Protein AF-W7IWA9-F1 (afdb_monomer)

Foldseek 3Di:
DDKDFAQLVVLVVVLVVVLPDPPDDDLVRQQVCCCVPQVWDWDADPNDIWIFQVPRVEPGRTWPCFDDDDQKTKTKGFRIHFAPDQDLVLQQVLLQSLQSNQVSCCVPQNAFDWDDDDQKIKTWGQDPSQKIWIWIDGSTTTMIMIIHHGDPPPPDPPPPPDDPDDDDDDDDDDDDDDDDDDDDDVCQVVQLVLLLLLQLSVVVVLEAQKKKWKAFLVDRLQIWIWHYHRFKIKIWGADCVSVVQFPVVQLVVLQWDDDDPVRNTTMDMDTPPDHSVSSSSVSSSRSCSNCPGNVPRGSQRMAMWMWGDDPPDDDIHTDDSVSSVHD

Sequence (327 aa):
MTWKAMAPAEVCDLVDFWDAAPWPLTRDQVQQRAVERFGWTTEVEDGTSYLMNTVSGFTVPDVSTIGSKGDLSYLKLNVADTIREVTPGSRRFLGDAFALAVREGEGRWGVPTLRDGEGTTSADWDTASGGRISFNLTARSLSAVFHTPQDVEGFERADHRGSEGAKPVASDDPGSRSTTTPPVPWRMAHDWELFTERLADAFRDVTDRVFLIVHAAADPRRYVQFAAAPDLLDAEAPATDVVRDADEHLLRRTGWTAPDVAQPNWTSSLRRPALTDEFVQLARCCTAALHGAYGITSPDGLRYRAWCEPPGAGAAAAVEFPVLGLD

Radius of gyration: 24.02 Å; Cα contacts (8 Å, |Δi|>4): 551; chains: 1; bounding box: 65×37×70 Å

Mean predicted aligned error: 7.83 Å

Structure (mmCIF, N/CA/C/O backbone):
data_AF-W7IWA9-F1
#
_entry.id   AF-W7IWA9-F1
#
loop_
_atom_site.group_PDB
_atom_site.id
_atom_site.type_symbol
_atom_site.label_atom_id
_atom_site.label_alt_id
_atom_site.label_comp_id
_atom_site.label_asym_id
_atom_site.label_entity_id
_atom_site.label_seq_id
_atom_site.pdbx_PDB_ins_code
_atom_site.Cartn_x
_atom_site.Cartn_y
_atom_site.Cartn_z
_atom_site.occupancy
_atom_site.B_iso_or_equiv
_atom_site.auth_seq_id
_atom_site.auth_comp_id
_atom_site.auth_asym_id
_atom_site.auth_atom_id
_atom_site.pdbx_PDB_model_num
ATOM 1 N N . MET A 1 1 ? 15.343 -8.045 16.977 1.00 66.19 1 MET A N 1
ATOM 2 C CA . MET A 1 1 ? 14.035 -8.145 17.662 1.00 66.19 1 MET A CA 1
ATOM 3 C C . MET A 1 1 ? 13.030 -8.645 16.643 1.00 66.19 1 MET A C 1
ATOM 5 O O . MET A 1 1 ? 13.151 -8.250 15.492 1.00 66.19 1 MET A O 1
ATOM 9 N N . THR A 1 2 ? 12.097 -9.510 17.033 1.00 89.94 2 THR A N 1
ATOM 10 C CA . THR A 1 2 ? 11.025 -9.986 16.144 1.00 89.94 2 THR A CA 1
ATOM 11 C C . THR A 1 2 ? 9.773 -9.171 16.444 1.00 89.94 2 THR A C 1
ATOM 13 O O . THR A 1 2 ? 9.290 -9.233 17.573 1.00 89.94 2 THR A O 1
ATOM 16 N N . TRP A 1 3 ? 9.296 -8.386 15.476 1.00 95.44 3 TRP A N 1
ATOM 17 C CA . TRP A 1 3 ? 8.031 -7.652 15.592 1.00 95.44 3 TRP A CA 1
ATOM 18 C C . TRP A 1 3 ? 6.841 -8.609 15.506 1.00 95.44 3 TRP A C 1
ATOM 20 O O . TRP A 1 3 ? 6.911 -9.633 14.822 1.00 95.44 3 TRP A O 1
ATOM 30 N N . LYS A 1 4 ? 5.754 -8.274 16.196 1.00 96.31 4 LYS A N 1
ATOM 31 C CA . LYS A 1 4 ? 4.511 -9.048 16.234 1.00 96.31 4 LYS A CA 1
ATOM 32 C C . LYS A 1 4 ? 3.363 -8.272 15.605 1.00 96.31 4 LYS A C 1
ATOM 34 O O . LYS A 1 4 ? 3.287 -7.054 15.738 1.00 96.31 4 LYS A O 1
ATOM 39 N N . ALA A 1 5 ? 2.446 -8.994 14.976 1.00 96.75 5 ALA A N 1
ATOM 40 C CA . ALA A 1 5 ? 1.154 -8.495 14.521 1.00 96.75 5 ALA A CA 1
ATOM 41 C C . ALA A 1 5 ? 0.066 -9.493 14.925 1.00 96.75 5 ALA A C 1
ATOM 43 O O . ALA A 1 5 ? 0.342 -10.692 15.014 1.00 96.75 5 ALA A O 1
ATOM 44 N N . MET A 1 6 ? -1.147 -9.002 15.184 1.00 97.00 6 MET A N 1
ATOM 45 C CA . MET A 1 6 ? -2.325 -9.862 15.313 1.00 97.00 6 MET A CA 1
ATOM 46 C C . MET A 1 6 ? -2.560 -10.601 13.993 1.00 97.00 6 MET A C 1
ATOM 48 O O . MET A 1 6 ? -2.225 -10.097 12.916 1.00 97.00 6 MET A O 1
ATOM 52 N N . ALA A 1 7 ? -3.167 -11.785 14.064 1.00 97.56 7 ALA A N 1
ATOM 53 C CA . ALA A 1 7 ? -3.607 -12.461 12.850 1.00 97.56 7 ALA A CA 1
ATOM 54 C C . ALA A 1 7 ? -4.717 -11.635 12.160 1.00 97.56 7 ALA A C 1
ATOM 56 O O . ALA A 1 7 ? -5.558 -11.067 12.858 1.00 97.56 7 ALA A O 1
ATOM 57 N N . PRO A 1 8 ? -4.794 -11.595 10.816 1.00 98.06 8 PRO A N 1
ATOM 58 C CA . PRO A 1 8 ? -5.820 -10.822 10.106 1.00 98.06 8 PRO A CA 1
ATOM 59 C C . PRO A 1 8 ? -7.254 -11.129 10.561 1.00 98.06 8 PRO A C 1
ATOM 61 O O . PRO A 1 8 ? -8.031 -10.211 10.814 1.00 98.06 8 PRO A O 1
ATOM 64 N N . ALA A 1 9 ? -7.576 -12.415 10.740 1.00 97.94 9 ALA A N 1
ATOM 65 C CA . ALA A 1 9 ? -8.881 -12.854 11.228 1.00 97.94 9 ALA A CA 1
ATOM 66 C C . ALA A 1 9 ? -9.170 -12.360 12.654 1.00 97.94 9 ALA A C 1
ATOM 68 O O . ALA A 1 9 ? -10.279 -11.920 12.924 1.00 97.94 9 ALA A O 1
ATOM 69 N N . GLU A 1 10 ? -8.170 -12.360 13.543 1.00 97.06 10 GLU A N 1
ATOM 70 C CA . GLU A 1 10 ? -8.307 -11.850 14.915 1.00 97.06 10 GLU A CA 1
ATOM 71 C C . GLU A 1 10 ? -8.597 -10.341 14.923 1.00 97.06 10 GLU A C 1
ATOM 73 O O . GLU A 1 10 ? -9.477 -9.887 15.654 1.00 97.06 10 GLU A O 1
ATOM 78 N N . VAL A 1 11 ? -7.910 -9.567 14.071 1.00 96.88 11 VAL A N 1
ATOM 79 C CA . VAL A 1 11 ? -8.179 -8.129 13.903 1.00 96.88 11 VAL A CA 1
ATOM 80 C C . VAL A 1 11 ? -9.614 -7.897 13.439 1.00 96.88 11 VAL A C 1
ATOM 82 O O . VAL A 1 11 ? -10.302 -7.034 13.983 1.00 96.88 11 VAL A O 1
ATOM 85 N N . CYS A 1 12 ? -10.077 -8.659 12.449 1.00 97.62 12 CYS A N 1
ATOM 86 C CA . CYS A 1 12 ? -11.421 -8.480 11.911 1.00 97.62 12 CYS A CA 1
ATOM 87 C C . CYS A 1 12 ? -12.506 -8.955 12.884 1.00 97.62 12 CYS A C 1
ATOM 89 O O . CYS A 1 12 ? -13.493 -8.250 13.055 1.00 97.62 12 CYS A O 1
ATOM 91 N N . ASP A 1 13 ? -12.293 -10.059 13.607 1.00 97.38 13 ASP A N 1
ATOM 92 C CA . ASP A 1 13 ? -13.194 -10.531 14.669 1.00 97.38 13 ASP A CA 1
ATOM 93 C C . ASP A 1 13 ? -13.367 -9.480 15.777 1.00 97.38 13 ASP A C 1
ATOM 95 O O . ASP A 1 13 ? -14.461 -9.293 16.317 1.00 97.38 13 ASP A O 1
ATOM 99 N N . LEU A 1 14 ? -12.282 -8.784 16.127 1.00 95.94 14 LEU A N 1
ATOM 100 C CA . LEU A 1 14 ? -12.308 -7.702 17.104 1.00 95.94 14 LEU A CA 1
ATOM 101 C C . LEU A 1 14 ? -13.158 -6.530 16.616 1.00 95.94 14 LEU A C 1
ATOM 103 O O . LEU A 1 14 ? -13.935 -5.973 17.389 1.00 95.94 14 LEU A O 1
ATOM 107 N N . VAL A 1 15 ? -13.012 -6.145 15.351 1.00 96.38 15 VAL A N 1
ATOM 108 C CA . VAL A 1 15 ? -13.782 -5.042 14.774 1.00 96.38 15 VAL A CA 1
ATOM 109 C C . VAL A 1 15 ? -15.255 -5.424 14.598 1.00 96.38 15 VAL A C 1
ATOM 111 O O . VAL A 1 15 ? -16.116 -4.634 14.977 1.00 96.38 15 VAL A O 1
ATOM 114 N N . ASP A 1 16 ? -15.554 -6.640 14.134 1.00 97.06 16 ASP A N 1
ATOM 115 C CA . ASP A 1 16 ? -16.920 -7.174 14.028 1.00 97.06 16 ASP A CA 1
ATOM 116 C C . ASP A 1 16 ? -17.636 -7.169 15.386 1.00 97.06 16 ASP A C 1
ATOM 118 O O . ASP A 1 16 ? -18.819 -6.842 15.481 1.00 97.06 16 ASP A O 1
ATOM 122 N N . PHE A 1 17 ? -16.916 -7.489 16.468 1.00 96.94 17 PHE A N 1
ATOM 123 C CA . PHE A 1 17 ? -17.463 -7.407 17.821 1.00 96.94 17 PHE A CA 1
ATOM 124 C C . PHE A 1 17 ? -17.914 -5.987 18.186 1.00 96.94 17 PHE A C 1
ATOM 126 O O . PHE A 1 17 ? -18.962 -5.825 18.817 1.00 96.94 17 PHE A O 1
ATOM 133 N N . TRP A 1 18 ? -17.140 -4.967 17.807 1.00 95.00 18 TRP A N 1
ATOM 134 C CA . TRP A 1 18 ? -17.502 -3.574 18.067 1.00 95.00 18 TRP A CA 1
ATOM 135 C C . TRP A 1 18 ? -18.606 -3.074 17.140 1.00 95.00 18 TRP A C 1
ATOM 137 O O . TRP A 1 18 ? -19.481 -2.350 17.611 1.00 95.00 18 TRP A O 1
ATOM 147 N N . ASP A 1 19 ? -18.624 -3.494 15.875 1.00 95.19 19 ASP A N 1
ATOM 148 C CA . ASP A 1 19 ? -19.704 -3.163 14.939 1.00 95.19 19 ASP A CA 1
ATOM 149 C C . ASP A 1 19 ? -21.056 -3.740 15.387 1.00 95.19 19 ASP A C 1
ATOM 151 O O . ASP A 1 19 ? -22.084 -3.070 15.314 1.00 95.19 19 ASP A O 1
ATOM 155 N N . ALA A 1 20 ? -21.049 -4.951 15.953 1.00 96.06 20 ALA A N 1
ATOM 156 C CA . ALA A 1 20 ? -22.239 -5.609 16.488 1.00 96.06 20 ALA A CA 1
ATOM 157 C C . ALA A 1 20 ? -22.661 -5.121 17.890 1.00 96.06 20 ALA A C 1
ATOM 159 O O . ALA A 1 20 ? -23.661 -5.598 18.440 1.00 96.06 20 ALA A O 1
ATOM 160 N N . ALA A 1 21 ? -21.900 -4.220 18.519 1.00 94.75 21 ALA A N 1
ATOM 161 C CA . ALA A 1 21 ? -22.216 -3.736 19.856 1.00 94.75 21 ALA A CA 1
ATOM 162 C C . ALA A 1 21 ? -23.469 -2.829 19.844 1.00 94.75 21 ALA A C 1
ATOM 164 O O . ALA A 1 21 ? -23.720 -2.118 18.872 1.00 94.75 21 ALA A O 1
ATOM 165 N N . PRO A 1 22 ? -24.275 -2.816 20.925 1.00 93.44 22 PRO A N 1
ATOM 166 C CA . PRO A 1 22 ? -25.517 -2.046 20.973 1.00 93.44 22 PRO A CA 1
ATOM 167 C C . PRO A 1 22 ? -25.233 -0.573 21.295 1.00 93.44 22 PRO A C 1
ATOM 169 O O . PRO A 1 22 ? -25.474 -0.122 22.414 1.00 93.44 22 PRO A O 1
ATOM 172 N N . TRP A 1 23 ? -24.668 0.160 20.337 1.00 89.81 23 TRP A N 1
ATOM 173 C CA . TRP A 1 23 ? -24.395 1.590 20.473 1.00 89.81 23 TRP A CA 1
ATOM 174 C C . TRP A 1 23 ? -25.691 2.397 20.694 1.00 89.81 23 TRP A C 1
ATOM 176 O O . TRP A 1 23 ? -26.730 2.034 20.138 1.00 89.81 23 TRP A O 1
ATOM 186 N N . PRO A 1 24 ? -25.650 3.491 21.483 1.00 89.75 24 PRO A N 1
ATOM 187 C CA . PRO A 1 24 ? -24.481 4.060 22.164 1.00 89.75 24 PRO A CA 1
ATOM 188 C C . PRO A 1 24 ? -24.064 3.307 23.442 1.00 89.75 24 PRO A C 1
ATOM 190 O O . PRO A 1 24 ? -24.894 2.747 24.152 1.00 89.75 24 PRO A O 1
ATOM 193 N N . LEU A 1 25 ? -22.768 3.348 23.772 1.00 86.62 25 LEU A N 1
ATOM 194 C CA . LEU A 1 25 ? -22.196 2.786 25.003 1.00 86.62 25 LEU A CA 1
ATOM 195 C C . LEU A 1 25 ? -21.358 3.838 25.729 1.00 86.62 25 LEU A C 1
ATOM 197 O O . LEU A 1 25 ? -20.667 4.618 25.080 1.00 86.62 25 LEU A O 1
ATOM 201 N N . THR A 1 26 ? -21.365 3.826 27.065 1.00 85.81 26 THR A N 1
ATOM 202 C CA . THR A 1 26 ? -20.454 4.640 27.888 1.00 85.81 26 THR A CA 1
ATOM 203 C C . THR A 1 26 ? -19.016 4.104 27.835 1.00 85.81 26 THR A C 1
ATOM 205 O O . THR A 1 26 ? -18.783 2.948 27.473 1.00 85.81 26 THR A O 1
ATOM 208 N N . ARG A 1 27 ? -18.030 4.913 28.257 1.00 85.19 27 ARG A N 1
ATOM 209 C CA . ARG A 1 27 ? -16.624 4.473 28.378 1.00 85.19 27 ARG A CA 1
ATOM 210 C C . ARG A 1 27 ? -16.483 3.221 29.241 1.00 85.19 27 ARG A C 1
ATOM 212 O O . ARG A 1 27 ? -15.843 2.268 28.808 1.00 85.19 27 ARG A O 1
ATOM 219 N N . ASP A 1 28 ? -17.129 3.202 30.401 1.00 87.44 28 ASP A N 1
ATOM 220 C CA . ASP A 1 28 ? -17.069 2.068 31.326 1.00 87.44 28 ASP A CA 1
ATOM 221 C C . ASP A 1 28 ? -17.707 0.812 30.719 1.00 87.44 28 ASP A C 1
ATOM 223 O O . ASP A 1 28 ? -17.177 -0.285 30.869 1.00 87.44 28 ASP A O 1
ATOM 227 N N . GLN A 1 29 ? -18.804 0.959 29.964 1.00 91.38 29 GLN A N 1
ATOM 228 C CA . GLN A 1 29 ? -19.431 -0.164 29.259 1.00 91.38 29 GLN A CA 1
ATOM 229 C C . GLN A 1 29 ? -18.535 -0.727 28.150 1.00 91.38 29 GLN A C 1
ATOM 231 O O . GLN A 1 29 ? -18.466 -1.946 27.988 1.00 91.38 29 GLN A O 1
ATOM 236 N N . VAL A 1 30 ? -17.842 0.134 27.395 1.00 90.94 30 VAL A N 1
ATOM 237 C CA . VAL A 1 30 ? -16.859 -0.292 26.385 1.00 90.94 30 VAL A CA 1
ATOM 238 C C . VAL A 1 30 ? -15.697 -1.029 27.052 1.00 90.94 30 VAL A C 1
ATOM 240 O O . VAL A 1 30 ? -15.358 -2.134 26.634 1.00 90.94 30 VAL A O 1
ATOM 243 N N . GLN A 1 31 ? -15.128 -0.475 28.125 1.00 91.00 31 GLN A N 1
ATOM 244 C CA . GLN A 1 31 ? -14.030 -1.110 28.860 1.00 91.00 31 GLN A CA 1
ATOM 245 C C . GLN A 1 31 ? -14.443 -2.465 29.442 1.00 91.00 31 GLN A C 1
ATOM 247 O O . GLN A 1 31 ? -13.756 -3.458 29.209 1.00 91.00 31 GLN A O 1
ATOM 252 N N . GLN A 1 32 ? -15.595 -2.539 30.115 1.00 94.12 32 GLN A N 1
ATOM 253 C CA . GLN A 1 32 ? -16.104 -3.781 30.699 1.00 94.12 32 GLN A CA 1
ATOM 254 C C . GLN A 1 32 ? -16.286 -4.874 29.641 1.00 94.12 32 GLN A C 1
ATOM 256 O O . GLN A 1 32 ? -15.836 -6.002 29.830 1.00 94.12 32 GLN A O 1
ATOM 261 N N . ARG A 1 33 ? -16.884 -4.535 28.491 1.00 95.31 33 ARG A N 1
ATOM 262 C CA . ARG A 1 33 ? -17.057 -5.473 27.372 1.00 95.31 33 ARG A CA 1
ATOM 263 C C . ARG A 1 33 ? -15.728 -6.001 26.851 1.00 95.31 33 ARG A C 1
ATOM 265 O O . ARG A 1 33 ? -15.627 -7.187 26.550 1.00 95.31 33 ARG A O 1
ATOM 272 N N . ALA A 1 34 ? -14.719 -5.142 26.743 1.00 93.75 34 ALA A N 1
ATOM 273 C CA . ALA A 1 34 ? -13.405 -5.555 26.276 1.00 93.75 34 ALA A CA 1
ATOM 274 C C . ALA A 1 34 ? -12.691 -6.481 27.273 1.00 93.75 34 ALA A C 1
ATOM 276 O O . ALA A 1 34 ? -12.109 -7.486 26.865 1.00 93.75 34 ALA A O 1
ATOM 277 N N . VAL A 1 35 ? -12.783 -6.182 28.573 1.00 94.56 35 VAL A N 1
ATOM 278 C CA . VAL A 1 35 ? -12.263 -7.043 29.646 1.00 94.56 35 VAL A CA 1
ATOM 279 C C . VAL A 1 35 ? -12.932 -8.419 29.592 1.00 94.56 35 VAL A C 1
ATOM 281 O O . VAL A 1 35 ? -12.247 -9.439 29.545 1.00 94.56 35 VAL A O 1
ATOM 284 N N . GLU A 1 36 ? -14.264 -8.463 29.529 1.00 96.50 36 GLU A N 1
ATOM 285 C CA . GLU A 1 36 ? -15.032 -9.715 29.507 1.00 96.50 36 GLU A CA 1
ATOM 286 C C . GLU A 1 36 ? -14.790 -10.542 28.240 1.00 96.50 36 GLU A C 1
ATOM 288 O O . GLU A 1 36 ? -14.671 -11.767 28.310 1.00 96.50 36 GLU A O 1
ATOM 293 N N . ARG A 1 37 ? -14.729 -9.893 27.070 1.00 96.38 37 ARG A N 1
ATOM 294 C CA . ARG A 1 37 ? -14.654 -10.589 25.780 1.00 96.38 37 ARG A CA 1
ATOM 295 C C . ARG A 1 37 ? -13.238 -10.991 25.387 1.00 96.38 37 ARG A C 1
ATOM 297 O O . ARG A 1 37 ? -13.074 -12.059 24.787 1.00 96.38 37 ARG A O 1
ATOM 304 N N . PHE A 1 38 ? -12.262 -10.125 25.650 1.00 94.62 38 PHE A N 1
ATOM 305 C CA . PHE A 1 38 ? -10.893 -10.253 25.146 1.00 94.62 38 PHE A CA 1
ATOM 306 C C . PHE A 1 38 ? -9.866 -10.519 26.248 1.00 94.62 38 PHE A C 1
ATOM 308 O O . PHE A 1 38 ? -8.704 -10.759 25.935 1.00 94.62 38 PHE A O 1
ATOM 315 N N . GLY A 1 39 ? -10.260 -10.490 27.527 1.00 94.81 39 GLY A N 1
ATOM 316 C CA . GLY A 1 39 ? -9.325 -10.659 28.643 1.00 94.81 39 GLY A CA 1
ATOM 317 C C . GLY A 1 39 ? -8.346 -9.493 28.791 1.00 94.81 39 GLY A C 1
ATOM 318 O O . GLY A 1 39 ? -7.282 -9.654 29.384 1.00 94.81 39 GLY A O 1
ATOM 319 N N . TRP A 1 40 ? -8.681 -8.335 28.222 1.00 94.25 40 TRP A N 1
ATOM 320 C CA . TRP A 1 40 ? -7.908 -7.109 28.378 1.00 94.25 40 TRP A CA 1
ATOM 321 C C . TRP A 1 40 ? -7.993 -6.586 29.810 1.00 94.25 40 TRP A C 1
ATOM 323 O O . TRP A 1 40 ? -8.833 -7.017 30.600 1.00 94.25 40 TRP A O 1
ATOM 333 N N . THR A 1 41 ? -7.118 -5.646 30.149 1.00 94.12 41 THR A N 1
ATOM 334 C CA . THR A 1 41 ? -7.065 -5.049 31.485 1.00 94.12 41 THR A CA 1
ATOM 335 C C . THR A 1 41 ? -7.342 -3.559 31.428 1.00 94.12 41 THR A C 1
ATOM 337 O O . THR A 1 41 ? -7.132 -2.909 30.406 1.00 94.12 41 THR A O 1
ATOM 340 N N . THR A 1 42 ? -7.795 -3.019 32.551 1.00 92.94 42 THR A N 1
ATOM 341 C CA . THR A 1 42 ? -7.993 -1.586 32.729 1.00 92.94 42 THR A CA 1
ATOM 342 C C . THR A 1 42 ? -6.936 -1.063 33.690 1.00 92.94 42 THR A C 1
ATOM 344 O O . THR A 1 42 ? -6.787 -1.596 34.791 1.00 92.94 42 THR A O 1
ATOM 347 N N . GLU A 1 43 ? -6.216 -0.026 33.284 1.00 91.56 43 GLU A N 1
ATOM 348 C CA . GLU A 1 43 ? -5.247 0.683 34.117 1.00 91.56 43 GLU A CA 1
ATOM 349 C C . GLU A 1 43 ? -5.748 2.101 34.393 1.00 91.56 43 GLU A C 1
ATOM 351 O O . GLU A 1 43 ? -6.432 2.699 33.566 1.00 91.56 43 GLU A O 1
ATOM 356 N N . VAL A 1 44 ? -5.450 2.638 35.576 1.00 91.06 44 VAL A N 1
ATOM 357 C CA . VAL A 1 44 ? -5.865 3.991 35.965 1.00 91.06 44 VAL A CA 1
ATOM 358 C C . VAL A 1 44 ? -4.622 4.838 36.184 1.00 91.06 44 VAL A C 1
ATOM 360 O O . VAL A 1 44 ? -3.840 4.562 37.092 1.00 91.06 44 VAL A O 1
ATOM 363 N N . GLU A 1 45 ? -4.477 5.890 35.386 1.00 87.81 45 GLU A N 1
ATOM 364 C CA . GLU A 1 45 ? -3.404 6.880 35.495 1.00 87.81 45 GLU A CA 1
ATOM 365 C C . GLU A 1 45 ? -4.033 8.272 35.623 1.00 87.81 45 GLU A C 1
ATOM 367 O O . GLU A 1 45 ? -4.925 8.639 34.857 1.00 87.81 45 GLU A O 1
ATOM 372 N N . ASP A 1 46 ? -3.637 9.022 36.656 1.00 89.69 46 ASP A N 1
ATOM 373 C CA . ASP A 1 46 ? -4.171 10.355 36.974 1.00 89.69 46 ASP A CA 1
ATOM 374 C C . ASP A 1 46 ? -5.710 10.428 37.026 1.00 89.69 46 ASP A C 1
ATOM 376 O O . ASP A 1 46 ? -6.344 11.384 36.577 1.00 89.69 46 ASP A O 1
ATOM 380 N N . GLY A 1 47 ? -6.336 9.377 37.568 1.00 88.12 47 GLY A N 1
ATOM 381 C CA . GLY A 1 47 ? -7.795 9.264 37.671 1.00 88.12 47 GLY A CA 1
ATOM 382 C C . GLY A 1 47 ? -8.505 8.999 36.339 1.00 88.12 47 GLY A C 1
ATOM 383 O O . GLY A 1 47 ? -9.731 8.912 36.315 1.00 88.12 47 GLY A O 1
ATOM 384 N N . THR A 1 48 ? -7.757 8.835 35.246 1.00 84.31 48 THR A N 1
ATOM 385 C CA . THR A 1 48 ? -8.279 8.457 33.933 1.00 84.31 48 THR A CA 1
ATOM 386 C C . THR A 1 48 ? -8.058 6.966 33.705 1.00 84.31 48 THR A C 1
ATOM 388 O O . THR A 1 48 ? -6.957 6.450 33.866 1.00 84.31 48 THR A O 1
ATOM 391 N N . SER A 1 49 ? -9.134 6.267 33.353 1.00 84.69 49 SER A N 1
ATOM 392 C CA . SER A 1 49 ? -9.120 4.837 33.055 1.00 84.69 49 SER A CA 1
ATOM 393 C C . SER A 1 49 ? -8.751 4.577 31.589 1.00 84.69 49 SER A C 1
ATOM 395 O O . SER A 1 49 ? -9.427 5.094 30.691 1.00 84.69 49 SER A O 1
ATOM 397 N N . TYR A 1 50 ? -7.745 3.736 31.353 1.00 84.38 50 TYR A N 1
ATOM 398 C CA . TYR A 1 50 ? -7.238 3.313 30.047 1.00 84.38 50 TYR A CA 1
ATOM 399 C C . TYR A 1 50 ? -7.385 1.803 29.875 1.00 84.38 50 TYR A C 1
ATOM 401 O O . TYR A 1 50 ? -7.179 1.027 30.806 1.00 84.38 50 TYR A O 1
ATOM 409 N N . LEU A 1 51 ? -7.737 1.377 28.666 1.00 89.38 51 LEU A N 1
ATOM 410 C CA . LEU A 1 51 ? -7.848 -0.036 28.326 1.00 89.38 51 LEU A CA 1
ATOM 411 C C . LEU A 1 51 ? -6.546 -0.517 27.693 1.00 89.38 51 LEU A C 1
ATOM 413 O O . LEU A 1 51 ? -5.993 0.149 26.819 1.00 89.38 51 LEU A O 1
ATOM 417 N N . MET A 1 52 ? -6.093 -1.691 28.110 1.00 90.25 52 MET A N 1
ATOM 418 C CA . MET A 1 52 ? -4.798 -2.248 27.745 1.00 90.25 52 MET A CA 1
ATOM 419 C C . MET A 1 52 ? -4.981 -3.643 27.156 1.00 90.25 52 MET A C 1
ATOM 421 O O . MET A 1 52 ? -5.472 -4.563 27.817 1.00 90.25 52 MET A O 1
ATOM 425 N N . ASN A 1 53 ? -4.541 -3.824 25.913 1.00 91.31 53 ASN A N 1
ATOM 426 C CA . ASN A 1 53 ? -4.441 -5.128 25.277 1.00 91.31 53 ASN A CA 1
ATOM 427 C C . ASN A 1 53 ? -3.169 -5.850 25.745 1.00 91.31 53 ASN A C 1
ATOM 429 O O . ASN A 1 53 ? -2.136 -5.877 25.072 1.00 91.31 53 ASN A O 1
ATOM 433 N N . THR A 1 54 ? -3.256 -6.459 26.922 1.00 88.62 54 THR A N 1
ATOM 434 C CA . THR A 1 54 ? -2.167 -7.238 27.527 1.00 88.62 54 THR A CA 1
ATOM 435 C C . THR A 1 54 ? -2.029 -8.646 26.942 1.00 88.62 54 THR A C 1
ATOM 437 O O . THR A 1 54 ? -1.015 -9.307 27.171 1.00 88.62 54 THR A O 1
ATOM 440 N N . VAL A 1 55 ? -3.000 -9.098 26.141 1.00 90.12 55 VAL A N 1
ATOM 441 C CA . VAL A 1 55 ? -3.054 -10.464 25.597 1.00 90.12 55 VAL A CA 1
ATOM 442 C C . VAL A 1 55 ? -2.217 -10.609 24.325 1.00 90.12 55 VAL A C 1
ATOM 444 O O . VAL A 1 55 ? -1.522 -11.613 24.169 1.00 90.12 55 VAL A O 1
ATOM 447 N N . SER A 1 56 ? -2.197 -9.603 23.443 1.00 87.12 56 SER A N 1
ATOM 448 C CA . SER A 1 56 ? -1.412 -9.673 22.194 1.00 87.12 56 SER A CA 1
ATOM 449 C C . SER A 1 56 ? 0.104 -9.543 22.412 1.00 87.12 56 SER A C 1
ATOM 451 O O . SER A 1 56 ? 0.897 -9.830 21.513 1.00 87.12 56 SER A O 1
ATOM 453 N N . GLY A 1 57 ? 0.538 -9.134 23.611 1.00 88.06 57 GLY A N 1
ATOM 454 C CA . GLY A 1 57 ? 1.954 -9.055 23.980 1.00 88.06 57 GLY A CA 1
ATOM 455 C C . GLY A 1 57 ? 2.767 -8.090 23.111 1.00 88.06 57 GLY A C 1
ATOM 456 O O . GLY A 1 57 ? 3.933 -8.384 22.809 1.00 88.06 57 GLY A O 1
ATOM 457 N N . PHE A 1 58 ? 2.133 -6.996 22.681 1.00 89.00 58 PHE A N 1
ATOM 458 C CA . PHE A 1 58 ? 2.752 -5.898 21.944 1.00 89.00 58 PHE A CA 1
ATOM 459 C C . PHE A 1 58 ? 3.602 -5.011 22.846 1.00 89.00 58 PHE A C 1
ATOM 461 O O . PHE A 1 58 ? 3.406 -4.933 24.056 1.00 89.00 58 PHE A O 1
ATOM 468 N N . THR A 1 59 ? 4.537 -4.300 22.224 1.00 83.50 59 THR A N 1
ATOM 469 C CA . THR A 1 59 ? 5.430 -3.347 22.893 1.00 83.50 59 THR A CA 1
ATOM 470 C C . THR A 1 59 ? 4.664 -2.165 23.496 1.00 83.50 59 THR A C 1
ATOM 472 O O . THR A 1 59 ? 5.093 -1.617 24.507 1.00 83.50 59 THR A O 1
ATOM 475 N N . VAL A 1 60 ? 3.550 -1.771 22.871 1.00 84.00 60 VAL A N 1
ATOM 476 C CA . VAL A 1 60 ? 2.624 -0.742 23.365 1.00 84.00 60 VAL A CA 1
ATOM 477 C C . VAL A 1 60 ? 1.223 -1.363 23.387 1.00 84.00 60 VAL A C 1
ATOM 479 O O . VAL A 1 60 ? 0.634 -1.522 22.314 1.00 84.00 60 VAL A O 1
ATOM 482 N N . PRO A 1 61 ? 0.716 -1.781 24.560 1.00 83.00 61 PRO A N 1
ATOM 483 C CA . PRO A 1 61 ? -0.574 -2.464 24.679 1.00 83.00 61 PRO A CA 1
ATOM 484 C C . PRO A 1 61 ? -1.776 -1.506 24.638 1.00 83.00 61 PRO A C 1
ATOM 486 O O . PRO A 1 61 ? -2.915 -1.966 24.616 1.00 83.00 61 PRO A O 1
ATOM 489 N N . ASP A 1 62 ? -1.543 -0.196 24.643 1.00 78.50 62 ASP A N 1
ATOM 490 C CA . ASP A 1 62 ? -2.566 0.829 24.823 1.00 78.50 62 ASP A CA 1
ATOM 491 C C . ASP A 1 62 ? -3.670 0.761 23.758 1.00 78.50 62 ASP A C 1
ATOM 493 O O . ASP A 1 62 ? -3.418 0.769 22.546 1.00 78.50 62 ASP A O 1
ATOM 497 N N . VAL A 1 63 ? -4.917 0.769 24.229 1.00 78.50 63 VAL A N 1
ATOM 498 C CA . VAL A 1 63 ? -6.117 0.921 23.410 1.00 78.50 63 VAL A CA 1
ATOM 499 C C . VAL A 1 63 ? -6.748 2.265 23.739 1.00 78.50 63 VAL A C 1
ATOM 501 O O . VAL A 1 63 ? -7.222 2.518 24.846 1.00 78.50 63 VAL A O 1
ATOM 504 N N . SER A 1 64 ? -6.795 3.145 22.744 1.00 75.69 64 SER A N 1
ATOM 505 C CA . SER A 1 64 ? -7.524 4.405 22.849 1.00 75.69 64 SER A CA 1
ATOM 506 C C . SER A 1 64 ? -9.018 4.105 22.736 1.00 75.69 64 SER A C 1
ATOM 508 O O . SER A 1 64 ? -9.551 3.973 21.637 1.00 75.69 64 SER A O 1
ATOM 510 N N . THR A 1 65 ? -9.691 3.935 23.876 1.00 60.25 65 THR A N 1
ATOM 511 C CA . THR A 1 65 ? -11.059 3.396 23.921 1.00 60.25 65 THR A CA 1
ATOM 512 C C . THR A 1 65 ? -12.120 4.298 23.340 1.00 60.25 65 THR A C 1
ATOM 514 O O . THR A 1 65 ? -12.981 3.805 22.625 1.00 60.25 65 THR A O 1
ATOM 517 N N . ILE A 1 66 ? -12.110 5.580 23.706 1.00 61.53 66 ILE A N 1
ATOM 518 C CA . ILE A 1 66 ? -13.114 6.557 23.278 1.00 61.53 66 ILE A CA 1
ATOM 519 C C . ILE A 1 66 ? -12.459 7.934 23.296 1.00 61.53 66 ILE A C 1
ATOM 521 O O . ILE A 1 66 ? -12.405 8.594 24.339 1.00 61.53 66 ILE A O 1
ATOM 525 N N . GLY A 1 67 ? -11.944 8.353 22.144 1.00 59.66 67 GLY A N 1
ATOM 526 C CA . GLY A 1 67 ? -11.722 9.768 21.868 1.00 59.66 67 GLY A CA 1
ATOM 527 C C . GLY A 1 67 ? -12.970 10.369 21.224 1.00 59.66 67 GLY A C 1
ATOM 528 O O . GLY A 1 67 ? -13.721 9.662 20.554 1.00 59.66 67 GLY A O 1
ATOM 529 N N . SER A 1 68 ? -13.187 11.672 21.395 1.00 59.16 68 SER A N 1
ATOM 530 C CA . SER A 1 68 ? -14.112 12.429 20.551 1.00 59.16 68 SER A CA 1
ATOM 531 C C . SER A 1 68 ? -13.309 13.182 19.493 1.00 59.16 68 SER A C 1
ATOM 533 O O . SER A 1 68 ? -12.382 13.936 19.802 1.00 59.16 68 SER A O 1
ATOM 535 N N . LYS A 1 69 ? -13.630 12.962 18.217 1.00 54.62 69 LYS A N 1
ATOM 536 C CA . LYS A 1 69 ? -13.148 13.810 17.118 1.00 54.62 69 LYS A CA 1
ATOM 537 C C . LYS A 1 69 ? -14.365 14.437 16.453 1.00 54.62 69 LYS A C 1
ATOM 539 O O . LYS A 1 69 ? -14.973 13.836 15.575 1.00 54.62 69 LYS A O 1
ATOM 544 N N . GLY A 1 70 ? -14.726 15.636 16.907 1.00 62.69 70 GLY A N 1
ATOM 545 C CA . GLY A 1 70 ? -16.045 16.198 16.610 1.00 62.69 70 GLY A CA 1
ATOM 546 C C . GLY A 1 70 ? -17.124 15.390 17.330 1.00 62.69 70 GLY A C 1
ATOM 547 O O . GLY A 1 70 ? -16.956 15.095 18.512 1.00 62.69 70 GLY A O 1
ATOM 548 N N . ASP A 1 71 ? -18.161 14.990 16.596 1.00 52.72 71 ASP A N 1
ATOM 549 C CA . ASP A 1 71 ? -19.347 14.299 17.130 1.00 52.72 71 ASP A CA 1
ATOM 550 C C . ASP A 1 71 ? -19.225 12.762 17.119 1.00 52.72 71 ASP A C 1
ATOM 552 O O . ASP A 1 71 ? -20.159 12.052 17.480 1.00 52.72 71 ASP A O 1
ATOM 556 N N . LEU A 1 72 ? -18.073 12.225 16.696 1.00 56.56 72 LEU A N 1
ATOM 557 C CA . LEU A 1 72 ? -17.833 10.785 16.605 1.00 56.56 72 LEU A CA 1
ATOM 558 C C . LEU A 1 72 ? -16.990 10.277 17.775 1.00 56.56 72 LEU A C 1
ATOM 560 O O . LEU A 1 72 ? -15.849 10.718 17.975 1.00 56.56 72 LEU A O 1
ATOM 564 N N . SER A 1 73 ? -17.533 9.288 18.485 1.00 77.88 73 SER A N 1
ATOM 565 C CA . SER A 1 73 ? -16.760 8.383 19.331 1.00 77.88 73 SER A CA 1
ATOM 566 C C . SER A 1 73 ? -16.032 7.361 18.457 1.00 77.88 73 SER A C 1
ATOM 568 O O . SER A 1 73 ? -16.572 6.857 17.471 1.00 77.88 73 SER A O 1
ATOM 570 N N . TYR A 1 74 ? -14.782 7.061 18.800 1.00 86.94 74 TYR A N 1
ATOM 571 C CA . TYR A 1 74 ? -14.017 6.020 18.120 1.00 86.94 74 TYR A CA 1
ATOM 572 C C . TYR A 1 74 ? -13.228 5.174 19.110 1.00 86.94 74 TYR A C 1
ATOM 574 O O . TYR A 1 74 ? -12.727 5.690 20.111 1.00 86.94 74 TYR A O 1
ATOM 582 N N . LEU A 1 75 ? -13.064 3.899 18.770 1.00 89.12 75 LEU A N 1
ATOM 583 C CA . LEU A 1 75 ? -12.131 2.986 19.414 1.00 89.12 75 LEU A CA 1
ATOM 584 C C . LEU A 1 75 ? -10.950 2.761 18.473 1.00 89.12 75 LEU A C 1
ATOM 586 O O . LEU A 1 75 ? -11.141 2.365 17.327 1.00 89.12 75 LEU A O 1
ATOM 590 N N . LYS A 1 76 ? -9.732 3.031 18.943 1.00 92.44 76 LYS A N 1
ATOM 591 C CA . LYS A 1 76 ? -8.492 2.826 18.188 1.00 92.44 76 LYS A CA 1
ATOM 592 C C . LYS A 1 76 ? -7.553 1.910 18.957 1.00 92.44 76 LYS A C 1
ATOM 594 O O . LYS A 1 76 ? -7.247 2.162 20.119 1.00 92.44 76 LYS A O 1
ATOM 599 N N . LEU A 1 77 ? -7.024 0.908 18.268 1.00 92.88 77 LEU A N 1
ATOM 600 C CA . LEU A 1 77 ? -6.026 -0.010 18.802 1.00 92.88 77 LEU A CA 1
ATOM 601 C C . LEU A 1 77 ? -4.890 -0.226 17.806 1.00 92.88 77 LEU A C 1
ATOM 603 O O . LEU A 1 77 ? -5.101 -0.212 16.593 1.00 92.88 77 LEU A O 1
ATOM 607 N N . ASN A 1 78 ? -3.688 -0.466 18.321 1.00 94.94 78 ASN A N 1
ATOM 608 C CA . ASN A 1 78 ? -2.607 -0.999 17.502 1.00 94.94 78 ASN A CA 1
ATOM 609 C C . ASN A 1 78 ? -2.862 -2.488 17.253 1.00 94.94 78 ASN A C 1
ATOM 611 O O . ASN A 1 78 ? -3.252 -3.214 18.166 1.00 94.94 78 ASN A O 1
ATOM 615 N N . VAL A 1 79 ? -2.628 -2.936 16.022 1.00 96.06 79 VAL A N 1
ATOM 616 C CA . VAL A 1 79 ? -2.753 -4.353 15.631 1.00 96.06 79 VAL A CA 1
ATOM 617 C C . VAL A 1 79 ? -1.404 -4.977 15.267 1.00 96.06 79 VAL A C 1
ATOM 619 O O . VAL A 1 79 ? -1.329 -6.138 14.871 1.00 96.06 79 VAL A O 1
ATOM 622 N N . ALA A 1 80 ? -0.327 -4.212 15.444 1.00 96.44 80 ALA A N 1
ATOM 623 C CA . ALA A 1 80 ? 1.053 -4.659 15.370 1.00 96.44 80 ALA A CA 1
ATOM 624 C C . ALA A 1 80 ? 1.935 -3.863 16.341 1.00 96.44 80 ALA A C 1
ATOM 626 O O . ALA A 1 80 ? 1.532 -2.813 16.848 1.00 96.44 80 ALA A O 1
ATOM 627 N N . ASP A 1 81 ? 3.151 -4.355 16.574 1.00 95.25 81 ASP A N 1
ATOM 628 C CA . ASP A 1 81 ? 4.176 -3.643 17.332 1.00 95.25 81 ASP A CA 1
ATOM 629 C C . ASP A 1 81 ? 4.461 -2.254 16.743 1.00 95.25 81 ASP A C 1
ATOM 631 O O . ASP A 1 81 ? 4.669 -2.088 15.538 1.00 95.25 81 ASP A O 1
ATOM 635 N N . THR A 1 82 ? 4.560 -1.258 17.625 1.00 94.44 82 THR A N 1
ATOM 636 C CA . THR A 1 82 ? 5.010 0.086 17.255 1.00 94.44 82 THR A CA 1
ATOM 637 C C . THR A 1 82 ? 6.507 0.088 16.964 1.00 94.44 82 THR A C 1
ATOM 639 O O . THR A 1 82 ? 7.339 -0.280 17.800 1.00 94.44 82 THR A O 1
ATOM 642 N N . ILE A 1 83 ? 6.865 0.574 15.783 1.00 95.62 83 ILE A N 1
ATOM 643 C CA . ILE A 1 83 ? 8.238 0.652 15.303 1.00 95.62 83 ILE A CA 1
ATOM 644 C C . ILE A 1 83 ? 8.899 1.929 15.826 1.00 95.62 83 ILE A C 1
ATOM 646 O O . ILE A 1 83 ? 8.460 3.046 15.547 1.00 95.62 83 ILE A O 1
ATOM 650 N N . ARG A 1 84 ? 9.999 1.762 16.568 1.00 93.94 84 ARG A N 1
ATOM 651 C CA . ARG A 1 84 ? 10.804 2.882 17.088 1.00 93.94 84 ARG A CA 1
ATOM 652 C C . ARG A 1 84 ? 11.720 3.477 16.020 1.00 93.94 84 ARG A C 1
ATOM 654 O O . ARG A 1 84 ? 11.774 4.693 15.862 1.00 93.94 84 ARG A O 1
ATOM 661 N N . GLU A 1 85 ? 12.405 2.611 15.282 1.00 95.19 85 GLU A N 1
ATOM 662 C CA . GLU A 1 85 ? 13.309 2.973 14.192 1.00 95.19 85 GLU A CA 1
ATOM 663 C C . GLU A 1 85 ? 12.757 2.431 12.875 1.00 95.19 85 GLU A C 1
ATOM 665 O O . GLU A 1 85 ? 12.590 1.221 12.709 1.00 95.19 85 GLU A O 1
ATOM 670 N N . VAL A 1 86 ? 12.443 3.338 11.951 1.00 95.25 86 VAL A N 1
ATOM 671 C CA . VAL A 1 86 ? 11.886 2.975 10.646 1.00 95.25 86 VAL A CA 1
ATOM 672 C C . VAL A 1 86 ? 13.015 2.455 9.766 1.00 95.25 86 VAL A C 1
ATOM 674 O O . VAL A 1 86 ? 13.926 3.194 9.407 1.00 95.25 86 VAL A O 1
ATOM 677 N N . THR A 1 87 ? 12.931 1.182 9.400 1.00 94.88 87 THR A N 1
ATOM 678 C CA . THR A 1 87 ? 13.884 0.485 8.530 1.00 94.88 87 THR A CA 1
ATOM 679 C C . THR A 1 87 ? 13.147 -0.107 7.324 1.00 94.88 87 THR A C 1
ATOM 681 O O . THR A 1 87 ? 11.923 -0.264 7.372 1.00 94.88 87 THR A O 1
ATOM 684 N N . PRO A 1 88 ? 13.843 -0.509 6.244 1.00 93.88 88 PRO A N 1
ATOM 685 C CA . PRO A 1 88 ? 13.206 -1.246 5.150 1.00 93.88 88 PRO A CA 1
ATOM 686 C C . PRO A 1 88 ? 12.472 -2.503 5.641 1.00 93.88 88 PRO A C 1
ATOM 688 O O . PRO A 1 88 ? 11.337 -2.760 5.248 1.00 93.88 88 PRO A O 1
ATOM 691 N N . GLY A 1 89 ? 13.072 -3.238 6.585 1.00 96.00 89 GLY A N 1
ATOM 692 C CA . GLY A 1 89 ? 12.459 -4.424 7.186 1.00 96.00 89 GLY A CA 1
ATOM 693 C C . GLY A 1 89 ? 11.164 -4.119 7.942 1.00 96.00 89 GLY A C 1
ATOM 694 O O . GLY A 1 89 ? 10.184 -4.840 7.774 1.00 96.00 89 GLY A O 1
ATOM 695 N N . SER A 1 90 ? 11.118 -3.033 8.724 1.00 96.62 90 SER A N 1
ATOM 696 C CA . SER A 1 90 ? 9.897 -2.657 9.449 1.00 96.62 90 SER A CA 1
ATOM 697 C C . SER A 1 90 ? 8.792 -2.171 8.511 1.00 96.62 90 SER A C 1
ATOM 699 O O . SER A 1 90 ? 7.622 -2.447 8.757 1.00 96.62 90 SER A O 1
ATOM 701 N N . ARG A 1 91 ? 9.154 -1.475 7.421 1.00 96.38 91 ARG A N 1
ATOM 702 C CA . ARG A 1 91 ? 8.205 -1.043 6.382 1.00 96.38 91 ARG A CA 1
ATOM 703 C C . ARG A 1 91 ? 7.589 -2.240 5.657 1.00 96.38 91 ARG A C 1
ATOM 705 O O . ARG A 1 91 ? 6.377 -2.266 5.477 1.00 96.38 91 ARG A O 1
ATOM 712 N N . ARG A 1 92 ? 8.401 -3.239 5.290 1.00 96.88 92 ARG A N 1
ATOM 713 C CA . ARG A 1 92 ? 7.926 -4.508 4.706 1.00 96.88 92 ARG A CA 1
ATOM 714 C C . ARG A 1 92 ? 6.990 -5.238 5.668 1.00 96.88 92 ARG A C 1
ATOM 716 O O . ARG A 1 92 ? 5.869 -5.551 5.295 1.00 96.88 92 ARG A O 1
ATOM 723 N N . PHE A 1 93 ? 7.405 -5.392 6.925 1.00 97.62 93 PHE A N 1
ATOM 724 C CA . PHE A 1 93 ? 6.600 -6.030 7.969 1.00 97.62 93 PHE A CA 1
ATOM 725 C C . PHE A 1 93 ? 5.224 -5.368 8.165 1.00 97.62 93 PHE A C 1
ATOM 727 O O . PHE A 1 93 ? 4.204 -6.053 8.106 1.00 97.62 93 PHE A O 1
ATOM 734 N N . LEU A 1 94 ? 5.175 -4.046 8.377 1.00 97.81 94 LEU A N 1
ATOM 735 C CA . LEU A 1 94 ? 3.902 -3.342 8.572 1.00 97.81 94 LEU A CA 1
ATOM 736 C C . LEU A 1 94 ? 3.052 -3.320 7.294 1.00 97.81 94 LEU A C 1
ATOM 738 O O . LEU A 1 94 ? 1.832 -3.444 7.379 1.00 97.81 94 LEU A O 1
ATOM 742 N N . GLY A 1 95 ? 3.684 -3.189 6.123 1.00 98.00 95 GLY A N 1
ATOM 743 C CA . GLY A 1 95 ? 3.003 -3.238 4.829 1.00 98.00 95 GLY A CA 1
ATOM 744 C C . GLY A 1 95 ? 2.330 -4.587 4.572 1.00 98.00 95 GLY A C 1
ATOM 745 O O . GLY A 1 95 ? 1.166 -4.617 4.181 1.00 98.00 95 GLY A O 1
ATOM 746 N N . ASP A 1 96 ? 3.016 -5.693 4.872 1.00 98.56 96 ASP A N 1
ATOM 747 C CA . ASP A 1 96 ? 2.459 -7.042 4.737 1.00 98.56 96 ASP A CA 1
ATOM 748 C C . ASP A 1 96 ? 1.299 -7.261 5.715 1.00 98.56 96 ASP A C 1
ATOM 750 O O . ASP A 1 96 ? 0.239 -7.748 5.322 1.00 98.56 96 ASP A O 1
ATOM 754 N N . ALA A 1 97 ? 1.460 -6.846 6.977 1.00 98.38 97 ALA A N 1
ATOM 755 C CA . ALA A 1 97 ? 0.394 -6.928 7.973 1.00 98.38 97 ALA A CA 1
ATOM 756 C C . ALA A 1 97 ? -0.846 -6.115 7.555 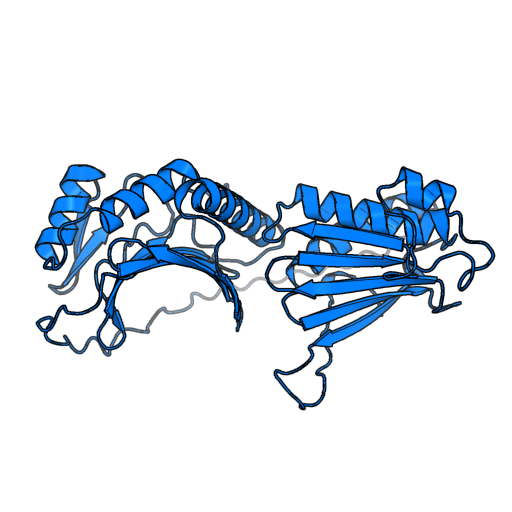1.00 98.38 97 ALA A C 1
ATOM 758 O O . ALA A 1 97 ? -1.969 -6.603 7.677 1.00 98.38 97 ALA A O 1
ATOM 759 N N . PHE A 1 98 ? -0.651 -4.910 7.005 1.00 98.56 98 PHE A N 1
ATOM 760 C CA . PHE A 1 98 ? -1.734 -4.088 6.463 1.00 98.56 98 PHE A CA 1
ATOM 761 C C . PHE A 1 98 ? -2.418 -4.770 5.276 1.00 98.56 98 PHE A C 1
ATOM 763 O O . PHE A 1 98 ? -3.638 -4.907 5.277 1.00 98.56 98 PHE A O 1
ATOM 770 N N . ALA A 1 99 ? -1.651 -5.253 4.293 1.00 98.44 99 ALA A N 1
ATOM 771 C CA . ALA A 1 99 ? -2.199 -5.911 3.111 1.00 98.44 99 ALA A CA 1
ATOM 772 C C . ALA A 1 99 ? -3.031 -7.151 3.466 1.00 98.44 99 ALA A C 1
ATOM 774 O O . ALA A 1 99 ? -4.117 -7.349 2.921 1.00 98.44 99 ALA A O 1
ATOM 775 N N . LEU A 1 100 ? -2.556 -7.962 4.414 1.00 98.56 100 LEU A N 1
ATOM 776 C CA . LEU A 1 100 ? -3.281 -9.137 4.890 1.00 98.56 100 LEU A CA 1
ATOM 777 C C . LEU A 1 100 ? -4.561 -8.764 5.650 1.00 98.56 100 LEU A C 1
ATOM 779 O O . LEU A 1 100 ? -5.601 -9.368 5.397 1.00 98.56 100 LEU A O 1
ATOM 783 N N . ALA A 1 101 ? -4.509 -7.765 6.537 1.00 98.50 101 ALA A N 1
ATOM 784 C CA . ALA A 1 101 ? -5.693 -7.280 7.246 1.00 98.50 101 ALA A CA 1
ATOM 785 C C . ALA A 1 101 ? -6.747 -6.737 6.270 1.00 98.50 101 ALA A C 1
ATOM 787 O O . ALA A 1 101 ? -7.921 -7.076 6.384 1.00 98.50 101 ALA A O 1
ATOM 788 N N . VAL A 1 102 ? -6.333 -5.960 5.265 1.00 98.56 102 VAL A N 1
ATOM 789 C CA . VAL A 1 102 ? -7.242 -5.414 4.247 1.00 98.56 102 VAL A CA 1
ATOM 790 C C . VAL A 1 102 ? -7.892 -6.513 3.407 1.00 98.56 102 VAL A C 1
ATOM 792 O O . VAL A 1 102 ? -9.086 -6.430 3.143 1.00 98.56 102 VAL A O 1
ATOM 795 N N . ARG A 1 103 ? -7.154 -7.564 3.024 1.00 98.31 103 ARG A N 1
ATOM 796 C CA . ARG A 1 103 ? -7.718 -8.711 2.285 1.00 98.31 103 ARG A CA 1
ATOM 797 C C . ARG A 1 103 ? -8.742 -9.491 3.106 1.00 98.31 103 ARG A C 1
ATOM 799 O O . ARG A 1 103 ? -9.773 -9.881 2.567 1.00 98.31 103 ARG A O 1
ATOM 806 N N . GLU A 1 104 ? -8.469 -9.706 4.392 1.00 98.56 104 GLU A N 1
ATOM 807 C CA . GLU A 1 104 ? -9.438 -10.327 5.304 1.00 98.56 104 GLU A CA 1
ATOM 808 C C . GLU A 1 104 ? -10.690 -9.448 5.446 1.00 98.56 104 GLU A C 1
ATOM 810 O O . GLU A 1 104 ? -11.807 -9.939 5.283 1.00 98.56 104 GLU A O 1
ATOM 815 N N . GLY A 1 105 ? -10.505 -8.143 5.673 1.00 98.25 105 GLY A N 1
ATOM 816 C CA . GLY A 1 105 ? -11.597 -7.175 5.770 1.00 98.25 105 GLY A CA 1
ATOM 817 C C . GLY A 1 105 ? -12.436 -7.108 4.496 1.00 98.25 105 GLY A C 1
ATOM 818 O O . GLY A 1 105 ? -13.659 -7.070 4.567 1.00 98.25 105 GLY A O 1
ATOM 819 N N . GLU A 1 106 ? -11.813 -7.195 3.319 1.00 98.00 106 GLU A N 1
ATOM 820 C CA . GLU A 1 106 ? -12.532 -7.234 2.045 1.00 98.00 106 GLU A CA 1
ATOM 821 C C . GLU A 1 106 ? -13.451 -8.452 1.915 1.00 98.00 106 GLU A C 1
ATOM 823 O O . GLU A 1 106 ? -14.580 -8.332 1.435 1.00 98.00 106 GLU A O 1
ATOM 828 N N . GLY A 1 107 ? -12.999 -9.614 2.393 1.00 97.81 107 GLY A N 1
ATOM 829 C CA . GLY A 1 107 ? -13.811 -10.829 2.424 1.00 97.81 107 GLY A CA 1
ATOM 830 C C . GLY A 1 107 ? -15.051 -10.723 3.319 1.00 97.81 107 GLY A C 1
ATOM 831 O O . GLY A 1 107 ? -16.006 -11.473 3.113 1.00 97.81 107 GLY A O 1
ATOM 832 N N . ARG A 1 108 ? -15.058 -9.797 4.288 1.00 97.56 108 ARG A N 1
ATOM 833 C CA . ARG A 1 108 ? -16.142 -9.620 5.271 1.00 97.56 108 ARG A CA 1
ATOM 834 C C . ARG A 1 108 ? -17.042 -8.426 4.973 1.00 97.56 108 ARG A C 1
ATOM 836 O O . ARG A 1 108 ? -18.263 -8.544 5.036 1.00 97.56 108 ARG A O 1
ATOM 843 N N . TRP A 1 109 ? -16.442 -7.288 4.646 1.00 97.56 109 TRP A N 1
ATOM 844 C CA . TRP A 1 109 ? -17.108 -5.987 4.558 1.00 97.56 109 TRP A CA 1
ATOM 845 C C . TRP A 1 109 ? -17.146 -5.426 3.129 1.00 97.56 109 TRP A C 1
ATOM 847 O O . TRP A 1 109 ? -17.676 -4.339 2.908 1.00 97.56 109 TRP A O 1
ATOM 857 N N . GLY A 1 110 ? -16.624 -6.163 2.141 1.00 97.44 110 GLY A N 1
ATOM 858 C CA . GLY A 1 110 ? -16.587 -5.749 0.737 1.00 97.44 110 GLY A CA 1
ATOM 859 C C . GLY A 1 110 ? -15.390 -4.860 0.395 1.00 97.44 110 GLY A C 1
ATOM 860 O O . GLY A 1 110 ? -14.427 -4.762 1.148 1.00 97.44 110 GLY A O 1
ATOM 861 N N . VAL A 1 111 ? -15.411 -4.218 -0.773 1.00 97.38 111 VAL A N 1
ATOM 862 C CA . VAL A 1 111 ? -14.254 -3.449 -1.264 1.00 97.38 111 VAL A CA 1
ATOM 863 C C . VAL A 1 111 ? -14.045 -2.184 -0.413 1.00 97.38 111 VAL A C 1
ATOM 865 O O . VAL A 1 111 ? -14.975 -1.378 -0.319 1.00 97.38 111 VAL A O 1
ATOM 868 N N . PRO A 1 112 ? -12.857 -1.972 0.189 1.00 98.06 112 PRO A N 1
ATOM 869 C CA . PRO A 1 112 ? -12.573 -0.748 0.933 1.00 98.06 112 PRO A CA 1
ATOM 870 C C . PRO A 1 112 ? -12.466 0.466 0.017 1.00 98.06 112 PRO A C 1
ATOM 872 O O . PRO A 1 112 ? -12.031 0.375 -1.130 1.00 98.06 112 PRO A O 1
ATOM 875 N N . THR A 1 113 ? -12.715 1.643 0.582 1.00 97.50 113 THR A N 1
ATOM 876 C CA . THR A 1 113 ? -12.149 2.880 0.040 1.00 97.50 113 THR A CA 1
ATOM 877 C C . THR A 1 113 ? -10.705 3.005 0.514 1.00 97.50 113 THR A C 1
ATOM 879 O O . THR A 1 113 ? -10.465 3.172 1.708 1.00 97.50 113 THR A O 1
ATOM 882 N N . LEU A 1 114 ? -9.745 2.938 -0.409 1.00 97.19 114 LEU A N 1
ATOM 883 C CA . LEU A 1 114 ? -8.333 3.179 -0.108 1.00 97.19 114 LEU A CA 1
ATOM 884 C C . LEU A 1 114 ? -7.994 4.663 -0.239 1.00 97.19 114 LEU A C 1
ATOM 886 O O . LEU A 1 114 ? -8.462 5.339 -1.158 1.00 97.19 114 LEU A O 1
ATOM 890 N N . ARG A 1 115 ? -7.174 5.174 0.681 1.00 94.00 115 ARG A N 1
ATOM 891 C CA . ARG A 1 115 ? -6.674 6.553 0.654 1.00 94.00 115 ARG A CA 1
ATOM 892 C C . ARG A 1 115 ? -5.202 6.577 1.026 1.00 94.00 115 ARG A C 1
ATOM 894 O O . ARG A 1 115 ? -4.807 5.974 2.016 1.00 94.00 115 ARG A O 1
ATOM 901 N N . ASP A 1 116 ? -4.422 7.339 0.274 1.00 91.31 116 ASP A N 1
ATOM 902 C CA . ASP A 1 116 ? -3.045 7.687 0.608 1.00 91.31 116 ASP A CA 1
ATOM 903 C C . ASP A 1 116 ? -3.020 9.183 0.984 1.00 91.31 116 ASP A C 1
ATOM 905 O O . ASP A 1 116 ? -3.513 10.034 0.244 1.00 91.31 116 ASP A O 1
ATOM 909 N N . GLY A 1 117 ? -2.506 9.510 2.170 1.00 85.25 117 GLY A N 1
ATOM 910 C CA . GLY A 1 117 ? -2.376 10.872 2.697 1.00 85.25 117 GLY A CA 1
ATOM 911 C C . GLY A 1 117 ? -0.992 11.113 3.301 1.00 85.25 117 GLY A C 1
ATOM 912 O O . GLY A 1 117 ? -0.104 10.280 3.153 1.00 85.25 117 GLY A O 1
ATOM 913 N N . GLU A 1 118 ? -0.801 12.241 3.997 1.00 84.44 118 GLU A N 1
ATOM 914 C CA . GLU A 1 118 ? 0.472 12.672 4.614 1.00 84.44 118 GLU A CA 1
ATOM 915 C C . GLU A 1 118 ? 1.108 11.589 5.521 1.00 84.44 118 GLU A C 1
ATOM 917 O O . GLU A 1 118 ? 0.915 11.559 6.737 1.00 84.44 118 GLU A O 1
ATOM 922 N N . GLY A 1 119 ? 1.857 10.659 4.922 1.00 89.38 119 GLY A N 1
ATOM 923 C CA . GLY A 1 119 ? 2.500 9.533 5.603 1.00 89.38 119 GLY A CA 1
ATOM 924 C C . GLY A 1 119 ? 1.550 8.465 6.161 1.00 89.38 119 GLY A C 1
ATOM 925 O O . GLY A 1 119 ? 1.983 7.664 6.994 1.00 89.38 119 GLY A O 1
ATOM 926 N N . THR A 1 120 ? 0.280 8.458 5.745 1.00 94.81 120 THR A N 1
ATOM 927 C CA . THR A 1 120 ? -0.721 7.478 6.192 1.00 94.81 120 THR A CA 1
ATOM 928 C C . THR A 1 120 ? -1.464 6.890 5.002 1.00 94.81 120 THR A C 1
ATOM 930 O O . THR A 1 120 ? -2.024 7.638 4.206 1.00 94.81 120 THR A O 1
ATOM 933 N N . THR A 1 121 ? -1.529 5.565 4.929 1.00 95.75 121 THR A N 1
ATOM 934 C CA . THR A 1 121 ? -2.421 4.836 4.021 1.00 95.75 121 THR A CA 1
ATOM 935 C C . THR A 1 121 ? -3.579 4.281 4.842 1.00 95.75 121 THR A C 1
ATOM 937 O O . THR A 1 121 ? -3.341 3.624 5.860 1.00 95.75 121 THR A O 1
ATOM 940 N N . SER A 1 122 ? -4.820 4.539 4.430 1.00 97.25 122 SER A N 1
ATOM 941 C CA . SER A 1 122 ? -6.020 3.996 5.070 1.00 97.25 122 SER A CA 1
ATOM 942 C C . SER A 1 122 ? -6.823 3.094 4.139 1.00 97.25 122 SER A C 1
ATOM 944 O O . SER A 1 122 ? -6.857 3.292 2.925 1.00 97.25 122 SER A O 1
ATOM 946 N N . ALA A 1 123 ? -7.476 2.098 4.732 1.00 98.25 123 ALA A N 1
ATOM 947 C CA . ALA A 1 123 ? -8.542 1.318 4.119 1.00 98.25 12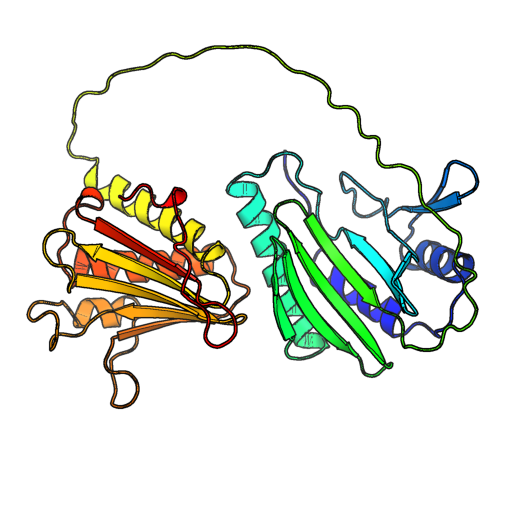3 ALA A CA 1
ATOM 948 C C . ALA A 1 123 ? -9.803 1.488 4.961 1.00 98.25 123 ALA A C 1
ATOM 950 O O . ALA A 1 123 ? -9.773 1.189 6.155 1.00 98.25 123 ALA A O 1
ATOM 951 N N . ASP A 1 124 ? -10.872 1.990 4.348 1.00 98.06 124 ASP A N 1
ATOM 952 C CA . ASP A 1 124 ? -12.099 2.392 5.029 1.00 98.06 124 ASP A CA 1
ATOM 953 C C . ASP A 1 124 ? -13.316 1.607 4.513 1.00 98.06 124 ASP A C 1
ATOM 955 O O . ASP A 1 124 ? -13.511 1.483 3.301 1.00 98.06 124 ASP A O 1
ATOM 959 N N . TRP A 1 125 ? -14.171 1.148 5.428 1.00 98.19 125 TRP A N 1
ATOM 960 C CA . TRP A 1 125 ? -15.460 0.513 5.141 1.00 98.19 125 TRP A CA 1
ATOM 961 C C . TRP A 1 125 ? -16.565 1.199 5.935 1.00 98.19 125 TRP A C 1
ATOM 963 O O . TRP A 1 125 ? -16.454 1.348 7.152 1.00 98.19 125 TRP A O 1
ATOM 973 N N . ASP A 1 126 ? -17.651 1.578 5.267 1.00 96.62 126 ASP A N 1
ATOM 974 C CA . ASP A 1 126 ? -18.892 1.941 5.951 1.00 96.62 126 ASP A CA 1
ATOM 975 C C . ASP A 1 126 ? -19.682 0.653 6.237 1.00 96.62 126 ASP A C 1
ATOM 977 O O . ASP A 1 126 ? -19.814 -0.210 5.364 1.00 96.62 126 ASP A O 1
ATOM 981 N N . THR A 1 127 ? -20.182 0.493 7.462 1.00 94.94 127 THR A N 1
ATOM 982 C CA . THR A 1 127 ? -20.856 -0.740 7.890 1.00 94.94 127 THR A CA 1
ATOM 983 C C . THR A 1 127 ? -22.374 -0.609 7.825 1.00 94.94 127 THR A C 1
ATOM 985 O O . THR A 1 127 ? -22.941 0.486 7.835 1.00 94.94 127 THR A O 1
ATOM 988 N N . ALA A 1 128 ? -23.073 -1.747 7.797 1.00 92.38 128 ALA A N 1
ATOM 989 C CA . ALA A 1 128 ? -24.536 -1.768 7.794 1.00 92.38 128 ALA A CA 1
ATOM 990 C C . ALA A 1 128 ? -25.150 -1.208 9.092 1.00 92.38 128 ALA A C 1
ATOM 992 O O . ALA A 1 128 ? -26.306 -0.786 9.082 1.00 92.38 128 ALA A O 1
ATOM 993 N N . SER A 1 129 ? -24.390 -1.188 10.195 1.00 90.69 129 SER A N 1
ATOM 994 C CA . SER A 1 129 ? -24.808 -0.594 11.471 1.00 90.69 129 SER A CA 1
ATOM 995 C C . SER A 1 129 ? -24.777 0.943 11.455 1.00 90.69 129 SER A C 1
ATOM 997 O O . SER A 1 129 ? -25.275 1.576 12.385 1.00 90.69 129 SER A O 1
ATOM 999 N N . GLY A 1 130 ? -24.208 1.551 10.405 1.00 92.00 130 GLY A N 1
ATOM 1000 C CA . GLY A 1 130 ? -23.941 2.987 10.321 1.00 92.00 130 GLY A CA 1
ATOM 1001 C C . GLY A 1 130 ? -22.594 3.401 10.921 1.00 92.00 130 GLY A C 1
ATOM 1002 O O . GLY A 1 130 ? -22.301 4.595 10.973 1.00 92.00 130 GLY A O 1
ATOM 1003 N N . GLY A 1 131 ? -21.784 2.443 11.378 1.00 93.25 131 GLY A N 1
ATOM 1004 C CA . GLY A 1 131 ? -20.408 2.671 11.802 1.00 93.25 131 GLY A CA 1
ATOM 1005 C C . GLY A 1 131 ? -19.439 2.775 10.623 1.00 93.25 131 GLY A C 1
ATOM 1006 O O . GLY A 1 131 ? -19.801 2.617 9.454 1.00 93.25 131 GLY A O 1
ATOM 1007 N N . ARG A 1 132 ? -18.168 3.028 10.941 1.00 95.50 132 ARG A N 1
ATOM 1008 C CA . ARG A 1 132 ? -17.069 2.956 9.969 1.00 95.50 132 ARG A CA 1
ATOM 1009 C C . ARG A 1 132 ? -15.877 2.216 10.546 1.00 95.50 132 ARG A C 1
ATOM 1011 O O . ARG A 1 132 ? -15.438 2.500 11.657 1.00 95.50 132 ARG A O 1
ATOM 1018 N N . ILE A 1 133 ? -15.321 1.317 9.753 1.00 97.19 133 ILE A N 1
ATOM 1019 C CA . ILE A 1 133 ? -14.096 0.583 10.045 1.00 97.19 133 ILE A CA 1
ATOM 1020 C C . ILE A 1 133 ? -12.966 1.217 9.248 1.00 97.19 133 ILE A C 1
ATOM 1022 O O . ILE A 1 133 ? -13.122 1.455 8.053 1.00 97.19 133 ILE A O 1
ATOM 1026 N N . SER A 1 134 ? -11.825 1.443 9.890 1.00 97.62 134 SER A N 1
ATOM 1027 C CA . SER A 1 134 ? -10.624 1.939 9.227 1.00 97.62 134 SER A CA 1
ATOM 1028 C C . SER A 1 134 ? -9.390 1.164 9.676 1.00 97.62 134 SER A C 1
ATOM 1030 O O . SER A 1 134 ? -9.100 1.082 10.872 1.00 97.62 134 SER A O 1
ATOM 1032 N N . PHE A 1 135 ? -8.601 0.665 8.730 1.00 98.25 135 PHE A N 1
ATOM 1033 C CA . PHE A 1 135 ? -7.220 0.256 8.984 1.00 98.25 135 PHE A CA 1
ATOM 1034 C C . PHE A 1 135 ? -6.284 1.365 8.535 1.00 98.25 135 PHE A C 1
ATOM 1036 O O . PHE A 1 135 ? -6.385 1.832 7.409 1.00 98.25 135 PHE A O 1
ATOM 1043 N N . ASN A 1 136 ? -5.377 1.785 9.415 1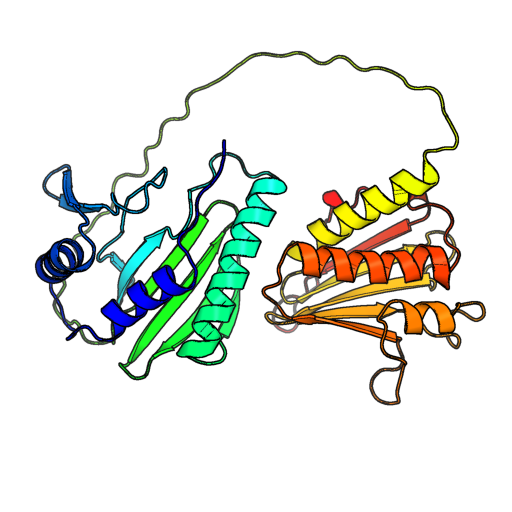.00 97.81 136 ASN A N 1
ATOM 1044 C CA . ASN A 1 136 ? -4.451 2.883 9.165 1.00 97.81 136 ASN A CA 1
ATOM 1045 C C . ASN A 1 136 ? -3.014 2.397 9.311 1.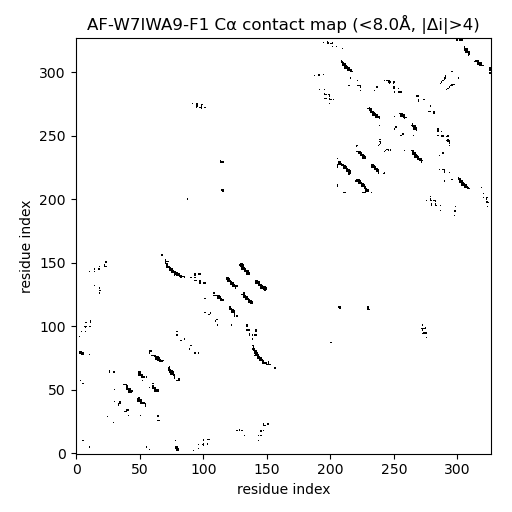00 97.81 136 ASN A C 1
ATOM 1047 O O . ASN A 1 136 ? -2.601 1.991 10.404 1.00 97.81 136 ASN A O 1
ATOM 1051 N N . LEU A 1 137 ? -2.262 2.488 8.221 1.00 97.75 137 LEU A N 1
ATOM 1052 C CA . LEU A 1 137 ? -0.839 2.211 8.146 1.00 97.75 137 LEU A CA 1
ATOM 1053 C C . LEU A 1 137 ? -0.060 3.527 8.123 1.00 97.75 137 LEU A C 1
ATOM 1055 O O . LEU A 1 137 ? -0.295 4.384 7.277 1.00 97.75 137 LEU A O 1
ATOM 1059 N N . THR A 1 138 ? 0.911 3.658 9.020 1.00 96.69 138 THR A N 1
ATOM 1060 C CA . THR A 1 138 ? 1.939 4.705 8.979 1.00 96.69 138 THR A CA 1
ATOM 1061 C C . THR A 1 138 ? 3.320 4.061 8.899 1.00 96.69 138 THR A C 1
ATOM 1063 O O . THR A 1 138 ? 3.471 2.852 9.077 1.00 96.69 138 THR A O 1
ATOM 1066 N N . ALA A 1 139 ? 4.370 4.868 8.733 1.00 95.62 139 ALA A N 1
ATOM 1067 C CA . ALA A 1 139 ? 5.747 4.369 8.782 1.00 95.62 139 ALA A CA 1
ATOM 1068 C C . ALA A 1 139 ? 6.116 3.668 10.109 1.00 95.62 139 ALA A C 1
ATOM 1070 O O . ALA A 1 139 ? 7.113 2.945 10.156 1.00 95.62 139 ALA A O 1
ATOM 1071 N N . ARG A 1 140 ? 5.356 3.902 11.193 1.00 96.94 140 ARG A N 1
ATOM 1072 C CA . ARG A 1 140 ? 5.680 3.410 12.541 1.00 96.94 140 ARG A CA 1
ATOM 1073 C C . ARG A 1 140 ? 4.634 2.512 13.182 1.00 96.94 140 ARG A C 1
ATOM 1075 O O . ARG A 1 140 ? 4.935 1.883 14.192 1.00 96.94 140 ARG A O 1
ATOM 1082 N N . SER A 1 141 ? 3.422 2.466 12.654 1.00 96.69 141 SER A N 1
ATOM 1083 C CA . SER A 1 141 ? 2.334 1.735 13.292 1.00 96.69 141 SER A CA 1
ATOM 1084 C C . SER A 1 141 ? 1.309 1.253 12.284 1.00 96.69 141 SER A C 1
ATOM 1086 O O . SER A 1 141 ? 1.117 1.851 11.226 1.00 96.69 141 SER A O 1
ATOM 1088 N N . LEU A 1 142 ? 0.623 0.186 12.673 1.00 97.56 142 LEU A N 1
ATOM 1089 C CA . LEU A 1 142 ? -0.585 -0.294 12.034 1.00 97.56 142 LEU A CA 1
ATOM 1090 C C . LEU A 1 142 ? -1.684 -0.331 13.097 1.00 97.56 142 LEU A C 1
ATOM 1092 O O . LEU A 1 142 ? -1.516 -0.946 14.153 1.00 97.56 142 LEU A O 1
ATOM 1096 N N . SER A 1 143 ? -2.793 0.351 12.829 1.00 96.75 143 SER A N 1
ATOM 1097 C CA . SER A 1 143 ? -3.908 0.462 13.770 1.00 96.75 143 SER A CA 1
ATOM 1098 C C . SER A 1 143 ? -5.245 0.167 13.112 1.00 96.75 143 SER A C 1
ATOM 1100 O O . SER A 1 143 ? -5.447 0.495 11.945 1.00 96.75 143 SER A O 1
ATOM 1102 N N . ALA A 1 144 ? -6.154 -0.415 13.887 1.00 96.94 144 ALA A N 1
ATOM 1103 C CA . ALA A 1 144 ? -7.561 -0.526 13.546 1.00 96.94 144 ALA A CA 1
ATOM 1104 C C . ALA A 1 144 ? -8.349 0.538 14.311 1.00 96.94 144 ALA A C 1
ATOM 1106 O O . ALA A 1 144 ? -8.061 0.825 15.477 1.00 96.94 144 ALA A O 1
ATOM 1107 N N . VAL A 1 145 ? -9.319 1.143 13.637 1.00 95.38 145 VAL A N 1
ATOM 1108 C CA . VAL A 1 145 ? -10.213 2.149 14.196 1.00 95.38 145 VAL A CA 1
ATOM 1109 C C . VAL A 1 145 ? -11.640 1.750 13.867 1.00 95.38 145 VAL A C 1
ATOM 1111 O O . VAL A 1 145 ? -11.960 1.486 12.712 1.00 95.38 145 VAL A O 1
ATOM 1114 N N . PHE A 1 146 ? -12.491 1.724 14.882 1.00 94.75 146 PHE A N 1
ATOM 1115 C CA . PHE A 1 146 ? -13.930 1.626 14.715 1.00 94.75 146 PHE A CA 1
ATOM 1116 C C . PHE A 1 146 ? -14.563 2.953 15.129 1.00 94.75 146 PHE A C 1
ATOM 1118 O O . PHE A 1 146 ? -14.417 3.395 16.270 1.00 94.75 146 PHE A O 1
ATOM 1125 N N . HIS A 1 147 ? -15.243 3.594 14.190 1.00 92.31 147 HIS A N 1
ATOM 1126 C CA . HIS A 1 147 ? -16.083 4.757 14.413 1.00 92.31 147 HIS A CA 1
ATOM 1127 C C . HIS A 1 147 ? -17.510 4.285 14.676 1.00 92.31 147 HIS A C 1
ATOM 1129 O O . HIS A 1 147 ? -18.091 3.569 13.860 1.00 92.31 147 HIS A O 1
ATOM 1135 N N . THR A 1 148 ? -18.071 4.703 15.807 1.00 90.00 148 THR A N 1
ATOM 1136 C CA . THR A 1 148 ? -19.445 4.358 16.178 1.00 90.00 148 THR A CA 1
ATOM 1137 C C . THR A 1 148 ? -20.443 5.024 15.223 1.00 90.00 148 THR A C 1
ATOM 1139 O O . THR A 1 148 ? -20.131 6.099 14.698 1.00 90.00 148 THR A O 1
ATOM 1142 N N . PRO A 1 149 ? -21.650 4.461 15.030 1.00 88.56 149 PRO A N 1
ATOM 1143 C CA . PRO A 1 149 ? -22.728 5.163 14.334 1.00 88.56 149 PRO A CA 1
ATOM 1144 C C . PRO A 1 149 ? -22.967 6.558 14.947 1.00 88.56 149 PRO A C 1
ATOM 1146 O O . PRO A 1 149 ? -22.830 6.727 16.162 1.00 88.56 149 PRO A O 1
ATOM 1149 N N . GLN A 1 150 ? -23.247 7.569 14.114 1.00 69.19 150 GLN A N 1
ATOM 1150 C CA . GLN A 1 150 ? -23.535 8.945 14.564 1.00 69.19 150 GLN A CA 1
ATOM 1151 C C . GLN A 1 150 ? -24.777 8.985 15.485 1.00 69.19 150 GLN A C 1
ATOM 1153 O O . GLN A 1 150 ? -25.644 8.127 15.361 1.00 69.19 150 GLN A O 1
ATOM 1158 N N . ASP A 1 151 ? -24.835 9.986 16.378 1.00 52.25 151 ASP A N 1
ATOM 1159 C CA . ASP A 1 151 ? -25.828 10.230 17.455 1.00 52.25 151 ASP A CA 1
ATOM 1160 C C . ASP A 1 151 ? -25.522 9.650 18.849 1.00 52.25 151 ASP A C 1
ATOM 1162 O O . ASP A 1 151 ? -26.391 9.098 19.527 1.00 52.25 151 ASP A O 1
ATOM 1166 N N . VAL A 1 152 ? -24.310 9.888 19.365 1.00 50.47 152 VAL A N 1
ATOM 1167 C CA . VAL A 1 152 ? -24.116 9.937 20.829 1.00 50.47 152 VAL A CA 1
ATOM 1168 C C . VAL A 1 152 ? -24.030 11.391 21.296 1.00 50.47 152 VAL A C 1
ATOM 1170 O O . VAL A 1 152 ? -22.988 11.859 21.756 1.00 50.47 152 VAL A O 1
ATOM 1173 N N . GLU A 1 153 ? -25.140 12.129 21.174 1.00 42.44 153 GLU A N 1
ATOM 1174 C CA . GLU A 1 153 ? -25.355 13.356 21.951 1.00 42.44 153 GLU A CA 1
ATOM 1175 C C . GLU A 1 153 ? -25.275 12.986 23.442 1.00 42.44 153 GLU A C 1
ATOM 1177 O O . GLU A 1 153 ? -26.221 12.448 24.014 1.00 42.44 153 GLU A O 1
ATOM 1182 N N . GLY A 1 154 ? -24.130 13.198 24.092 1.00 49.09 154 GLY A N 1
ATOM 1183 C CA . GLY A 1 154 ? -24.038 12.942 25.534 1.00 49.09 154 GLY A CA 1
ATOM 1184 C C . GLY A 1 154 ? -22.648 12.754 26.117 1.00 49.09 154 GLY A C 1
ATOM 1185 O O . GLY A 1 154 ? -22.507 12.795 27.338 1.00 49.09 154 GLY A O 1
ATOM 1186 N N . PHE A 1 155 ? -21.605 12.586 25.302 1.00 52.84 155 PHE A N 1
ATOM 1187 C CA . PHE A 1 155 ? -20.250 12.611 25.842 1.00 52.84 155 PHE A CA 1
ATOM 1188 C C . PHE A 1 155 ? -19.804 14.055 26.051 1.00 52.84 155 PHE A C 1
ATOM 1190 O O . PHE A 1 155 ? -19.349 14.721 25.120 1.00 52.84 155 PHE A O 1
ATOM 1197 N N . GLU A 1 156 ? -19.938 14.539 27.289 1.00 49.25 156 GLU A N 1
ATOM 1198 C CA . GLU A 1 156 ? -19.293 15.778 27.713 1.00 49.25 156 GLU A CA 1
ATOM 1199 C C . GLU A 1 156 ? -17.818 15.731 27.309 1.00 49.25 156 GLU A C 1
ATOM 1201 O O . GLU A 1 156 ? -17.068 14.807 27.638 1.00 49.25 156 GLU A O 1
ATOM 1206 N N . ARG A 1 157 ? -17.423 16.730 26.524 1.00 48.59 157 ARG A N 1
ATOM 1207 C CA . ARG A 1 157 ? -16.068 16.907 26.022 1.00 48.59 157 ARG A CA 1
ATOM 1208 C C . ARG A 1 157 ? -15.150 17.176 27.212 1.00 48.59 157 ARG A C 1
ATOM 1210 O O . ARG A 1 157 ? -14.976 18.321 27.612 1.00 48.59 157 ARG A O 1
ATOM 1217 N N . ALA A 1 158 ? -14.571 16.127 27.787 1.00 48.62 158 ALA A N 1
ATOM 1218 C CA . ALA A 1 158 ? -13.460 16.282 28.711 1.00 48.62 158 ALA A CA 1
ATOM 1219 C C . ALA A 1 158 ? -12.288 16.876 27.916 1.00 48.62 158 ALA A C 1
ATOM 1221 O O . ALA A 1 158 ? -11.716 16.219 27.042 1.00 48.62 158 ALA A O 1
ATOM 1222 N N . ASP A 1 159 ? -11.996 18.154 28.158 1.00 40.25 159 ASP A N 1
ATOM 1223 C CA . ASP A 1 159 ? -10.901 18.904 27.545 1.00 40.25 159 ASP A CA 1
ATOM 1224 C C . ASP A 1 159 ? -9.552 18.290 27.966 1.00 40.25 159 ASP A C 1
ATOM 1226 O O . ASP A 1 159 ? -8.881 18.742 28.889 1.00 40.25 159 ASP A O 1
ATOM 1230 N N . HIS A 1 160 ? -9.121 17.233 27.278 1.00 43.81 160 HIS A N 1
ATOM 1231 C CA . HIS A 1 160 ? -7.787 16.652 27.435 1.00 43.81 160 HIS A CA 1
ATOM 1232 C C . HIS A 1 160 ? -6.782 17.374 26.533 1.00 43.81 160 HIS A C 1
ATOM 1234 O O . HIS A 1 160 ? -6.157 16.793 25.646 1.00 43.81 160 HIS A O 1
ATOM 1240 N N . ARG A 1 161 ? -6.623 18.682 26.754 1.00 40.16 161 ARG A N 1
ATOM 1241 C CA . ARG A 1 161 ? -5.488 19.444 26.226 1.00 40.16 161 ARG A CA 1
ATOM 1242 C C . ARG A 1 161 ? -4.375 19.432 27.272 1.00 40.16 161 ARG A C 1
ATOM 1244 O O . ARG A 1 161 ? -4.278 20.345 28.085 1.00 40.16 161 ARG A O 1
ATOM 1251 N N . GLY A 1 162 ? -3.525 18.409 27.244 1.00 40.31 162 GLY A N 1
ATOM 1252 C CA . GLY A 1 162 ? -2.245 18.483 27.948 1.00 40.31 162 GLY A CA 1
ATOM 1253 C C . GLY A 1 162 ? -1.607 17.147 28.288 1.00 40.31 162 GLY A C 1
ATOM 1254 O O . GLY A 1 162 ? -1.824 16.666 29.390 1.00 40.31 162 GLY A O 1
ATOM 1255 N N . SER A 1 163 ? -0.764 16.631 27.385 1.00 37.19 163 SER A N 1
ATOM 1256 C CA . SER A 1 163 ? 0.441 15.843 27.719 1.00 37.19 163 SER A CA 1
ATOM 1257 C C . SER A 1 163 ? 1.196 15.375 26.458 1.00 37.19 163 SER A C 1
ATOM 1259 O O . SER A 1 163 ? 1.405 14.189 26.231 1.00 37.19 163 SER A O 1
ATOM 1261 N N . GLU A 1 164 ? 1.679 16.311 25.632 1.00 36.53 164 GLU A N 1
ATOM 1262 C CA . GLU A 1 164 ? 2.846 16.036 24.777 1.00 36.53 164 GLU A CA 1
ATOM 1263 C C . GLU A 1 164 ? 4.110 16.366 25.578 1.00 36.53 164 GLU A C 1
ATOM 1265 O O . GLU A 1 164 ? 4.388 17.526 25.882 1.00 36.53 164 GLU A O 1
ATOM 1270 N N . GLY A 1 165 ? 4.860 15.335 25.969 1.00 30.27 165 GLY A N 1
ATOM 1271 C CA . GLY A 1 165 ? 6.053 15.497 26.797 1.00 30.27 165 GLY A CA 1
ATOM 1272 C C . GLY A 1 165 ? 6.945 14.262 26.864 1.00 30.27 165 GLY A C 1
ATOM 1273 O O . GLY A 1 165 ? 7.432 13.922 27.939 1.00 30.27 165 GLY A O 1
ATOM 1274 N N . ALA A 1 166 ? 7.181 13.575 25.743 1.00 33.06 166 ALA A N 1
ATOM 1275 C CA . ALA A 1 166 ? 8.202 12.530 25.685 1.00 33.06 166 ALA A CA 1
ATOM 1276 C C . ALA A 1 166 ? 9.605 13.166 25.588 1.00 33.06 166 ALA A C 1
ATOM 1278 O O . ALA A 1 166 ? 9.969 13.759 24.573 1.00 33.06 166 ALA A O 1
ATOM 1279 N N . LYS A 1 167 ? 10.398 13.055 26.664 1.00 31.36 167 LYS A N 1
ATOM 1280 C CA . LYS A 1 167 ? 11.820 13.445 26.699 1.00 31.36 167 LYS A CA 1
ATOM 1281 C C . LYS A 1 167 ? 12.669 12.522 25.806 1.00 31.36 167 LYS A C 1
ATOM 1283 O O . LYS A 1 167 ? 12.552 11.305 25.947 1.00 31.36 167 LYS A O 1
ATOM 1288 N N . PRO A 1 168 ? 13.593 13.051 24.983 1.00 31.33 168 PRO A N 1
ATOM 1289 C CA . PRO A 1 168 ? 14.581 12.234 24.289 1.00 31.33 168 PRO A CA 1
ATOM 1290 C C . PRO A 1 168 ? 15.784 11.927 25.198 1.00 31.33 168 PRO A C 1
ATOM 1292 O O . PRO A 1 168 ? 16.329 12.812 25.859 1.00 31.33 168 PRO A O 1
ATOM 1295 N N . VAL A 1 169 ? 16.203 10.660 25.214 1.00 30.23 169 VAL A N 1
ATOM 1296 C CA . VAL A 1 169 ? 17.480 10.197 25.777 1.00 30.23 169 VAL A CA 1
ATOM 1297 C C . VAL A 1 169 ? 18.535 10.282 24.672 1.00 30.23 169 VAL A C 1
ATOM 1299 O O . VAL A 1 169 ? 18.338 9.733 23.591 1.00 30.23 169 VAL A O 1
ATOM 1302 N N . ALA A 1 170 ? 19.630 10.996 24.937 1.00 29.44 170 ALA A N 1
ATOM 1303 C CA . ALA A 1 170 ? 20.768 11.130 24.033 1.00 29.44 170 ALA A CA 1
ATOM 1304 C C . ALA A 1 170 ? 21.657 9.875 24.069 1.00 29.44 170 ALA A C 1
ATOM 1306 O O . ALA A 1 170 ? 21.909 9.325 25.141 1.00 29.44 170 ALA A O 1
ATOM 1307 N N . SER A 1 171 ? 22.149 9.457 22.902 1.00 29.30 171 SER A N 1
ATOM 1308 C CA . SER A 1 171 ? 23.169 8.418 22.748 1.00 29.30 171 SER A CA 1
ATOM 1309 C C . SER A 1 171 ? 24.231 8.936 21.781 1.00 29.30 171 SER A C 1
ATOM 1311 O O . SER A 1 171 ? 23.936 9.134 20.605 1.00 29.30 171 SER A O 1
ATOM 1313 N N . ASP A 1 172 ? 25.445 9.145 22.285 1.00 32.16 172 ASP A N 1
ATOM 1314 C CA . ASP A 1 172 ? 26.660 9.396 21.503 1.00 32.16 172 ASP A CA 1
ATOM 1315 C C . ASP A 1 172 ? 27.482 8.100 21.424 1.00 32.16 172 ASP A C 1
ATOM 1317 O O . ASP A 1 172 ? 27.689 7.472 22.461 1.00 32.16 172 ASP A O 1
ATOM 1321 N N . ASP A 1 173 ? 27.975 7.733 20.232 1.00 35.34 173 ASP A N 1
ATOM 1322 C CA . ASP A 1 173 ? 29.369 7.283 20.014 1.00 35.34 173 ASP A CA 1
ATOM 1323 C C . ASP A 1 173 ? 29.711 7.235 18.496 1.00 35.34 173 ASP A C 1
ATOM 1325 O O . ASP A 1 173 ? 28.835 6.891 17.694 1.00 35.34 173 ASP A O 1
ATOM 1329 N N . PRO A 1 174 ? 30.949 7.562 18.054 1.00 48.09 174 PRO A N 1
ATOM 1330 C CA . PRO A 1 174 ? 31.337 7.647 16.647 1.00 48.09 1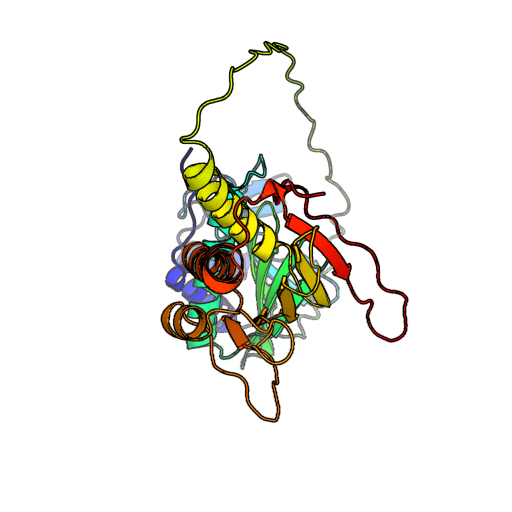74 PRO A CA 1
ATOM 1331 C C . PRO A 1 174 ? 32.212 6.469 16.177 1.00 48.09 174 PRO A C 1
ATOM 1333 O O . PRO A 1 174 ? 32.935 5.841 16.946 1.00 48.09 174 PRO A O 1
ATOM 1336 N N . GLY A 1 175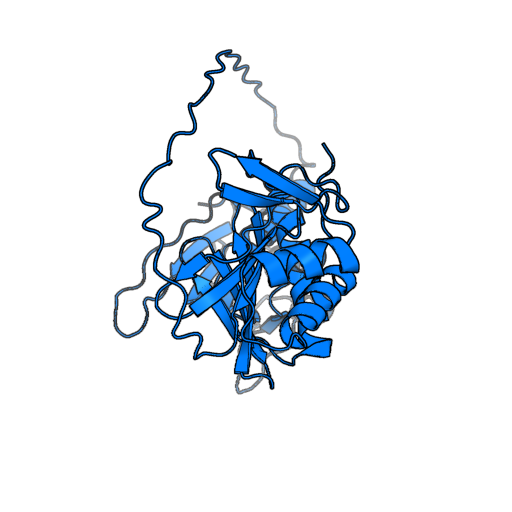 ? 32.260 6.238 14.860 1.00 31.02 175 GLY A N 1
ATOM 1337 C CA . GLY A 1 175 ? 33.273 5.347 14.286 1.00 31.02 175 GLY A CA 1
ATOM 1338 C C . GLY A 1 175 ? 33.148 5.096 12.788 1.00 31.02 175 GLY A C 1
ATOM 1339 O O . GLY A 1 175 ? 32.682 4.041 12.375 1.00 31.02 175 GLY A O 1
ATOM 1340 N N . SER A 1 176 ? 33.632 6.024 11.960 1.00 33.25 176 SER A N 1
ATOM 1341 C CA . SER A 1 176 ? 33.797 5.793 10.519 1.00 33.25 176 SER A CA 1
ATOM 1342 C C . SER A 1 176 ? 35.114 5.072 10.222 1.00 33.25 176 SER A C 1
ATOM 1344 O O . SER A 1 176 ? 36.189 5.536 10.608 1.00 33.25 176 SER A O 1
ATOM 1346 N N . ARG A 1 177 ? 35.055 3.983 9.448 1.00 35.69 177 ARG A N 1
ATOM 1347 C CA . ARG A 1 177 ? 36.191 3.483 8.661 1.00 35.69 177 ARG A CA 1
ATOM 1348 C C . ARG A 1 177 ? 35.749 3.237 7.226 1.00 35.69 177 ARG A C 1
ATOM 1350 O O . ARG A 1 177 ? 34.924 2.368 6.964 1.00 35.69 177 ARG A O 1
ATOM 1357 N N . SER A 1 178 ? 36.347 3.986 6.307 1.00 32.28 178 SER A N 1
ATOM 1358 C CA . SER A 1 178 ? 36.261 3.739 4.871 1.00 32.28 178 SER A CA 1
ATOM 1359 C C . SER A 1 178 ? 37.222 2.624 4.480 1.00 32.28 178 SER A C 1
ATOM 1361 O O . SER A 1 178 ? 38.383 2.633 4.893 1.00 32.28 178 SER A O 1
ATOM 1363 N N . THR A 1 179 ? 36.761 1.704 3.636 1.00 32.25 179 THR A N 1
ATOM 1364 C CA . THR A 1 179 ? 37.629 0.717 2.985 1.00 32.25 179 THR A CA 1
ATOM 1365 C C . THR A 1 179 ? 37.414 0.800 1.480 1.00 32.25 179 THR A C 1
ATOM 1367 O O . THR A 1 179 ? 36.290 0.678 1.003 1.00 32.25 179 THR A O 1
ATOM 1370 N N . THR A 1 180 ? 38.496 1.040 0.744 1.00 40.19 180 THR A N 1
ATOM 1371 C CA . THR A 1 180 ? 38.541 1.072 -0.722 1.00 40.19 180 THR A CA 1
ATOM 1372 C C . THR A 1 180 ? 38.572 -0.355 -1.271 1.00 40.19 180 THR A C 1
ATOM 1374 O O . THR A 1 180 ? 39.382 -1.165 -0.820 1.00 40.19 180 THR A O 1
ATOM 1377 N N . THR A 1 181 ? 37.734 -0.663 -2.264 1.00 37.50 181 THR A N 1
ATOM 1378 C CA . THR A 1 181 ? 37.669 -1.984 -2.920 1.00 37.50 181 THR A CA 1
ATOM 1379 C C . THR A 1 181 ? 38.145 -1.893 -4.380 1.00 37.50 181 THR A C 1
ATOM 1381 O O . THR A 1 181 ? 37.774 -0.941 -5.067 1.00 37.50 181 THR A O 1
ATOM 1384 N N . PRO A 1 182 ? 38.944 -2.857 -4.883 1.00 43.91 182 PRO A N 1
ATOM 1385 C CA . PRO A 1 182 ? 39.300 -2.958 -6.302 1.00 43.91 182 PRO A CA 1
ATOM 1386 C C . PRO A 1 182 ? 38.150 -3.584 -7.127 1.00 43.91 182 PRO A C 1
ATOM 1388 O O . PRO A 1 182 ? 37.271 -4.228 -6.552 1.00 43.91 182 PRO A O 1
ATOM 1391 N N . PRO A 1 183 ? 38.118 -3.433 -8.466 1.00 49.34 183 PRO A N 1
ATOM 1392 C CA . PRO A 1 183 ? 36.982 -3.871 -9.276 1.00 49.34 183 PRO A CA 1
ATOM 1393 C C . PRO A 1 183 ? 37.078 -5.361 -9.627 1.00 49.34 183 PRO A C 1
ATOM 1395 O O . PRO A 1 183 ? 38.150 -5.838 -10.005 1.00 49.34 183 PRO A O 1
ATOM 1398 N N . VAL A 1 184 ? 35.958 -6.096 -9.545 1.00 45.75 184 VAL A N 1
ATOM 1399 C CA . VAL A 1 184 ? 35.888 -7.509 -9.961 1.00 45.75 184 VAL A CA 1
ATOM 1400 C C . VAL A 1 184 ? 34.554 -7.822 -10.688 1.00 45.75 184 VAL A C 1
ATOM 1402 O O . VAL A 1 184 ? 33.516 -7.306 -10.277 1.00 45.75 184 VAL A O 1
ATOM 1405 N N . PRO A 1 185 ? 34.542 -8.656 -11.754 1.00 47.53 185 PRO A N 1
ATOM 1406 C CA . PRO A 1 185 ? 33.435 -8.771 -12.728 1.00 47.53 185 PRO A CA 1
ATOM 1407 C C . PRO A 1 185 ? 32.162 -9.532 -12.302 1.00 47.53 185 PRO A C 1
ATOM 1409 O O . PRO A 1 185 ? 31.218 -9.595 -13.080 1.00 47.53 185 PRO A O 1
ATOM 1412 N N . TRP A 1 186 ? 32.091 -10.099 -11.093 1.00 51.94 186 TRP A N 1
ATOM 1413 C CA . TRP A 1 186 ? 30.871 -10.732 -10.547 1.00 51.94 186 TRP A CA 1
ATOM 1414 C C . TRP A 1 186 ? 29.812 -9.714 -10.078 1.00 51.94 186 TRP A C 1
ATOM 1416 O O . TRP A 1 186 ? 28.723 -10.101 -9.664 1.00 51.94 186 TRP A O 1
ATOM 1426 N N . ARG A 1 187 ? 30.124 -8.414 -10.175 1.00 53.53 187 ARG A N 1
ATOM 1427 C CA . ARG A 1 187 ? 29.239 -7.290 -9.839 1.00 53.53 187 ARG A CA 1
ATOM 1428 C C . ARG A 1 187 ? 27.908 -7.326 -10.596 1.00 53.53 187 ARG A C 1
ATOM 1430 O O . ARG A 1 187 ? 26.865 -7.206 -9.979 1.00 53.53 187 ARG A O 1
ATOM 1437 N N . MET A 1 188 ? 27.924 -7.624 -11.898 1.00 56.28 188 MET A N 1
ATOM 1438 C CA . MET A 1 188 ? 26.768 -7.375 -12.776 1.00 56.28 188 MET A CA 1
ATOM 1439 C C . MET A 1 188 ? 25.485 -8.131 -12.389 1.00 56.28 188 MET A C 1
ATOM 1441 O O . MET A 1 188 ? 24.401 -7.564 -12.475 1.00 56.28 188 MET A O 1
ATOM 1445 N N . ALA A 1 189 ? 25.579 -9.397 -11.963 1.00 58.88 189 ALA A N 1
ATOM 1446 C CA . ALA A 1 189 ? 24.394 -10.162 -11.557 1.00 58.88 189 ALA A CA 1
ATOM 1447 C C . ALA A 1 189 ? 23.832 -9.667 -10.214 1.00 58.88 189 ALA A C 1
ATOM 1449 O O . ALA A 1 189 ? 22.625 -9.471 -10.083 1.00 58.88 189 ALA A O 1
ATOM 1450 N N . HIS A 1 190 ? 24.715 -9.386 -9.253 1.00 62.31 190 HIS A N 1
ATOM 1451 C CA . HIS A 1 190 ? 24.324 -8.837 -7.956 1.00 62.31 190 HIS A CA 1
ATOM 1452 C C . HIS A 1 190 ? 23.832 -7.389 -8.048 1.00 62.31 190 HIS A C 1
ATOM 1454 O O . HIS A 1 190 ? 22.988 -6.986 -7.252 1.00 62.31 190 HIS A O 1
ATOM 1460 N N . ASP A 1 191 ? 24.290 -6.626 -9.040 1.00 88.25 191 ASP A N 1
ATOM 1461 C CA . ASP A 1 191 ? 23.843 -5.253 -9.268 1.00 88.25 191 ASP A CA 1
ATOM 1462 C C . ASP A 1 191 ? 22.371 -5.231 -9.723 1.00 88.25 191 ASP A C 1
ATOM 1464 O O . ASP A 1 191 ? 21.583 -4.427 -9.222 1.00 88.25 191 ASP A O 1
ATOM 1468 N N . TRP A 1 192 ? 21.955 -6.157 -10.598 1.00 95.69 192 TRP A N 1
ATOM 1469 C CA . TRP A 1 192 ? 20.551 -6.280 -11.022 1.00 95.69 192 TRP A CA 1
ATOM 1470 C C . TRP A 1 192 ? 19.633 -6.866 -9.941 1.00 95.69 192 TRP A C 1
ATOM 1472 O O . TRP A 1 192 ? 18.480 -6.441 -9.826 1.00 95.69 192 TRP A O 1
ATOM 1482 N N . GLU A 1 193 ? 20.114 -7.819 -9.137 1.00 96.00 193 GLU A N 1
ATOM 1483 C CA . GLU A 1 193 ? 19.373 -8.333 -7.975 1.00 96.00 193 GLU A CA 1
ATOM 1484 C C . GLU A 1 193 ? 19.133 -7.222 -6.947 1.00 96.00 193 GLU A C 1
ATOM 1486 O O . GLU A 1 193 ? 17.993 -6.985 -6.549 1.00 96.00 193 GLU A O 1
ATOM 1491 N N . LEU A 1 194 ? 20.181 -6.469 -6.599 1.00 95.00 194 LEU A N 1
ATOM 1492 C CA . LEU A 1 194 ? 20.083 -5.333 -5.687 1.00 95.00 194 LEU A CA 1
ATOM 1493 C C . LEU A 1 194 ? 19.172 -4.232 -6.243 1.00 95.00 194 LEU A C 1
ATOM 1495 O O . LEU A 1 194 ? 18.358 -3.677 -5.505 1.00 95.00 194 LEU A O 1
ATOM 1499 N N . PHE A 1 195 ? 19.271 -3.924 -7.539 1.00 97.19 195 PHE A N 1
ATOM 1500 C CA . PHE A 1 195 ? 18.352 -2.991 -8.191 1.00 97.19 195 PHE A CA 1
ATOM 1501 C C . PHE A 1 195 ? 16.900 -3.473 -8.096 1.00 97.19 195 PHE A C 1
ATOM 1503 O O . PHE A 1 195 ? 16.014 -2.684 -7.786 1.00 97.19 195 PHE A O 1
ATOM 1510 N N . THR A 1 196 ? 16.653 -4.770 -8.288 1.00 98.00 196 THR A N 1
ATOM 1511 C CA . THR A 1 196 ? 15.311 -5.357 -8.170 1.00 98.00 196 THR A CA 1
ATOM 1512 C C . THR A 1 196 ? 14.749 -5.201 -6.756 1.00 98.00 196 THR A C 1
ATOM 1514 O O . THR A 1 196 ? 13.588 -4.830 -6.599 1.00 98.00 196 THR A O 1
ATOM 1517 N N . GLU A 1 197 ? 15.557 -5.434 -5.719 1.00 96.25 197 GLU A N 1
ATOM 1518 C CA . GLU A 1 197 ? 15.142 -5.216 -4.326 1.00 96.25 197 GLU A CA 1
ATOM 1519 C C . GLU A 1 197 ? 14.822 -3.742 -4.047 1.00 96.25 197 GLU A C 1
ATOM 1521 O O . GLU A 1 197 ? 13.786 -3.431 -3.458 1.00 96.25 197 GLU A O 1
ATOM 1526 N N . ARG A 1 198 ? 15.676 -2.828 -4.521 1.00 96.88 198 ARG A N 1
ATOM 1527 C CA . ARG A 1 198 ? 15.476 -1.378 -4.386 1.00 96.88 198 ARG A CA 1
ATOM 1528 C C . ARG A 1 198 ? 14.238 -0.888 -5.127 1.00 96.88 198 ARG A C 1
ATOM 1530 O O . ARG A 1 198 ? 13.518 -0.043 -4.603 1.00 96.88 198 ARG A O 1
ATOM 1537 N N . LEU A 1 199 ? 13.974 -1.424 -6.317 1.00 98.25 199 LEU A N 1
ATOM 1538 C CA . LEU A 1 199 ? 12.779 -1.118 -7.098 1.00 98.25 199 LEU A CA 1
ATOM 1539 C C . LEU A 1 199 ? 11.516 -1.620 -6.387 1.00 98.25 199 LEU A C 1
ATOM 1541 O O . LEU A 1 199 ? 10.541 -0.882 -6.279 1.00 98.25 199 LEU A O 1
ATOM 1545 N N . ALA A 1 200 ? 11.555 -2.832 -5.825 1.00 98.25 200 ALA A N 1
ATOM 1546 C CA . ALA A 1 200 ? 10.455 -3.352 -5.019 1.00 98.25 200 ALA A CA 1
ATOM 1547 C C . ALA A 1 200 ? 10.187 -2.477 -3.784 1.00 98.25 200 ALA A C 1
ATOM 1549 O O . ALA A 1 200 ? 9.030 -2.242 -3.442 1.00 98.25 200 ALA A O 1
ATOM 1550 N N . ASP A 1 201 ? 11.230 -1.979 -3.114 1.00 96.19 201 ASP A N 1
ATOM 1551 C CA . ASP A 1 201 ? 11.077 -1.035 -2.002 1.00 96.19 201 ASP A CA 1
ATOM 1552 C C . ASP A 1 201 ? 10.507 0.312 -2.471 1.00 96.19 201 ASP A C 1
ATOM 1554 O O . ASP A 1 201 ? 9.584 0.824 -1.834 1.00 96.19 201 ASP A O 1
ATOM 1558 N N . ALA A 1 202 ? 10.979 0.837 -3.607 1.00 97.19 202 ALA A N 1
ATOM 1559 C CA . ALA A 1 202 ? 10.484 2.077 -4.204 1.00 97.19 202 ALA A CA 1
ATOM 1560 C C . ALA A 1 202 ? 8.988 2.013 -4.539 1.00 97.19 202 ALA A C 1
ATOM 1562 O O . ALA A 1 202 ? 8.285 2.993 -4.323 1.00 97.19 202 ALA A O 1
ATOM 1563 N N . PHE A 1 203 ? 8.464 0.866 -4.986 1.00 98.00 203 PHE A N 1
ATOM 1564 C CA . PHE A 1 203 ? 7.035 0.714 -5.296 1.00 98.00 203 PHE A CA 1
ATOM 1565 C C . PHE A 1 203 ? 6.092 1.018 -4.129 1.00 98.00 203 PHE A C 1
ATOM 1567 O O . PHE A 1 203 ? 4.953 1.404 -4.367 1.00 98.00 203 PHE A O 1
ATOM 1574 N N . ARG A 1 204 ? 6.545 0.909 -2.874 1.00 95.00 204 ARG A N 1
ATOM 1575 C CA . ARG A 1 204 ? 5.729 1.311 -1.711 1.00 95.00 204 ARG A CA 1
ATOM 1576 C C . ARG A 1 204 ? 5.554 2.821 -1.600 1.00 95.00 204 ARG A C 1
ATOM 1578 O O . ARG A 1 204 ? 4.598 3.265 -0.979 1.00 95.00 204 ARG A O 1
ATOM 1585 N N . ASP A 1 205 ? 6.488 3.573 -2.170 1.00 94.62 205 ASP A N 1
ATOM 1586 C CA . ASP A 1 205 ? 6.494 5.034 -2.190 1.00 94.62 205 ASP A CA 1
ATOM 1587 C C . ASP A 1 205 ? 5.891 5.592 -3.499 1.00 94.62 205 ASP A C 1
ATOM 1589 O O . ASP A 1 205 ? 5.653 6.793 -3.609 1.00 94.62 205 ASP A O 1
ATOM 1593 N N . VAL A 1 206 ? 5.585 4.730 -4.481 1.00 95.94 206 VAL A N 1
ATOM 1594 C CA . VAL A 1 206 ? 4.759 5.078 -5.650 1.00 95.94 206 VAL A CA 1
ATOM 1595 C C . VAL A 1 206 ? 3.287 4.960 -5.239 1.00 95.94 206 VAL A C 1
ATOM 1597 O O . VAL A 1 206 ? 2.632 3.943 -5.460 1.00 95.94 206 VAL A O 1
ATOM 1600 N N . THR A 1 207 ? 2.800 5.984 -4.542 1.00 93.06 207 THR A N 1
ATOM 1601 C CA . THR A 1 207 ? 1.421 6.088 -4.037 1.00 93.06 207 THR A CA 1
ATOM 1602 C C . THR A 1 207 ? 0.500 6.790 -5.033 1.00 93.06 207 THR A C 1
ATOM 1604 O O . THR A 1 207 ? 0.949 7.206 -6.098 1.00 93.06 207 THR A O 1
ATOM 1607 N N . ASP A 1 208 ? -0.779 6.961 -4.680 1.00 92.38 208 ASP A N 1
ATOM 1608 C CA . ASP A 1 208 ? -1.769 7.649 -5.520 1.00 92.38 208 ASP A CA 1
ATOM 1609 C C . ASP A 1 208 ? -1.194 8.900 -6.214 1.00 92.38 208 ASP A C 1
ATOM 1611 O O . ASP A 1 208 ? -0.656 9.804 -5.564 1.00 92.38 208 ASP A O 1
ATOM 1615 N N . ARG A 1 209 ? -1.299 8.926 -7.551 1.00 92.38 209 ARG A N 1
ATOM 1616 C CA . ARG A 1 209 ? -0.923 10.053 -8.431 1.00 92.38 209 ARG A CA 1
ATOM 1617 C C . ARG A 1 209 ? 0.574 10.339 -8.498 1.00 92.38 209 ARG A C 1
ATOM 1619 O O . ARG A 1 209 ? 0.978 11.355 -9.071 1.00 92.38 209 ARG A O 1
ATOM 1626 N N . VAL A 1 210 ? 1.390 9.437 -7.957 1.00 95.31 210 VAL A N 1
ATOM 1627 C CA . VAL A 1 210 ? 2.830 9.394 -8.184 1.00 95.31 210 VAL A CA 1
ATOM 1628 C C . VAL A 1 210 ? 3.108 8.587 -9.445 1.00 95.31 210 VAL A C 1
ATOM 1630 O O . VAL A 1 210 ? 2.647 7.457 -9.610 1.00 95.31 210 VAL A O 1
ATOM 1633 N N . PHE A 1 211 ? 3.909 9.182 -10.318 1.00 97.44 211 PHE A N 1
ATOM 1634 C CA . PHE A 1 211 ? 4.431 8.559 -11.518 1.00 97.44 211 PHE A CA 1
ATOM 1635 C C . PHE A 1 211 ? 5.935 8.387 -11.370 1.00 97.44 211 PHE A C 1
ATOM 1637 O O . PHE A 1 211 ? 6.628 9.306 -10.928 1.00 97.44 211 PHE A O 1
ATOM 1644 N N . LEU A 1 212 ? 6.441 7.224 -11.764 1.00 98.50 212 LEU A N 1
ATOM 1645 C CA . LEU A 1 212 ? 7.866 6.910 -11.785 1.00 98.50 212 LEU A CA 1
ATOM 1646 C C . LEU A 1 212 ? 8.216 6.343 -13.156 1.00 98.50 212 LEU A C 1
ATOM 1648 O O . LEU A 1 212 ? 7.574 5.414 -13.625 1.00 98.50 212 LEU A O 1
ATOM 1652 N N . ILE A 1 213 ? 9.256 6.865 -13.792 1.00 98.56 213 ILE A N 1
ATOM 1653 C CA . ILE A 1 213 ? 9.814 6.307 -15.022 1.00 98.56 213 ILE A CA 1
ATOM 1654 C C . ILE A 1 213 ? 11.265 5.950 -14.750 1.00 98.56 213 ILE A C 1
ATOM 1656 O O . ILE A 1 213 ? 12.039 6.819 -14.353 1.00 98.56 213 ILE A O 1
ATOM 1660 N N . VAL A 1 214 ? 11.636 4.697 -15.003 1.00 98.69 214 VAL A N 1
ATOM 1661 C CA . VAL A 1 214 ? 13.029 4.241 -15.009 1.00 98.69 214 VAL A CA 1
ATOM 1662 C C . VAL A 1 214 ? 13.418 3.936 -16.447 1.00 98.69 214 VAL A C 1
ATOM 1664 O O . VAL A 1 214 ? 12.773 3.121 -17.105 1.00 98.69 214 VAL A O 1
ATOM 1667 N N . HIS A 1 215 ? 14.464 4.585 -16.950 1.00 98.62 215 HIS A N 1
ATOM 1668 C CA . HIS A 1 215 ? 14.839 4.510 -18.360 1.00 98.62 215 HIS A CA 1
ATOM 1669 C C . HIS A 1 215 ? 16.349 4.418 -18.563 1.00 98.62 215 HIS A C 1
ATOM 1671 O O . HIS A 1 215 ? 17.136 4.823 -17.709 1.00 98.62 215 HIS A O 1
ATOM 1677 N N . ALA A 1 216 ? 16.775 3.924 -19.726 1.00 98.31 216 ALA A N 1
ATOM 1678 C CA . ALA A 1 216 ? 18.182 3.960 -20.105 1.00 98.31 216 ALA A CA 1
ATOM 1679 C C . ALA A 1 216 ? 18.646 5.408 -20.341 1.00 98.31 216 ALA A C 1
ATOM 1681 O O . ALA A 1 216 ? 17.981 6.189 -21.024 1.00 98.31 216 ALA A O 1
ATOM 1682 N N . ALA A 1 217 ? 19.829 5.756 -19.837 1.00 97.31 217 ALA A N 1
ATOM 1683 C CA . ALA A 1 217 ? 20.465 7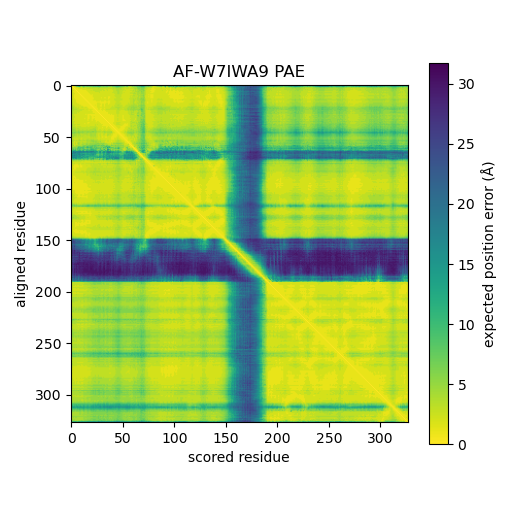.051 -20.070 1.00 97.31 217 ALA A CA 1
ATOM 1684 C C . ALA A 1 217 ? 20.820 7.256 -21.553 1.00 97.31 217 ALA A C 1
ATOM 1686 O O . ALA A 1 217 ? 20.697 8.357 -22.082 1.00 97.31 217 ALA A O 1
ATOM 1687 N N . ALA A 1 218 ? 21.256 6.185 -22.227 1.00 97.31 218 ALA A N 1
ATOM 1688 C CA . ALA A 1 218 ? 21.687 6.227 -23.625 1.00 97.31 218 ALA A CA 1
ATOM 1689 C C . ALA A 1 218 ? 20.520 6.275 -24.630 1.00 97.31 218 ALA A C 1
ATOM 1691 O O . ALA A 1 218 ? 20.682 6.814 -25.722 1.00 97.31 218 ALA A O 1
ATOM 1692 N N . ASP A 1 219 ? 19.360 5.715 -24.273 1.00 98.06 219 ASP A N 1
ATOM 1693 C CA . ASP A 1 219 ? 18.142 5.755 -25.089 1.00 98.06 219 ASP A CA 1
ATOM 1694 C C . ASP A 1 219 ? 16.899 5.778 -24.182 1.00 98.06 219 ASP A C 1
ATOM 1696 O O . ASP A 1 219 ? 16.408 4.715 -23.790 1.00 98.06 219 ASP A O 1
ATOM 1700 N N . PRO A 1 220 ? 16.356 6.967 -23.861 1.00 97.75 220 PRO A N 1
ATOM 1701 C CA . PRO A 1 220 ? 15.197 7.102 -22.978 1.00 97.75 220 PRO A CA 1
ATOM 1702 C C . PRO A 1 220 ? 13.919 6.409 -23.468 1.00 97.75 220 PRO A C 1
ATOM 1704 O O . PRO A 1 220 ? 12.964 6.307 -22.706 1.00 97.75 220 PRO A O 1
ATOM 1707 N N . ARG A 1 221 ? 13.875 5.915 -24.715 1.00 98.19 221 ARG A N 1
ATOM 1708 C CA . ARG A 1 221 ? 12.764 5.084 -25.210 1.00 98.19 221 ARG A CA 1
ATOM 1709 C C . ARG A 1 221 ? 12.761 3.682 -24.608 1.00 98.19 221 ARG A C 1
ATOM 1711 O O . ARG A 1 221 ? 11.742 3.014 -24.677 1.00 98.19 221 ARG A O 1
ATOM 1718 N N . ARG A 1 222 ? 13.874 3.225 -24.030 1.00 98.56 222 ARG A N 1
ATOM 1719 C CA . ARG A 1 222 ? 13.962 1.961 -23.289 1.00 98.56 222 ARG A CA 1
ATOM 1720 C C . ARG A 1 222 ? 13.641 2.245 -21.832 1.00 98.56 222 ARG A C 1
ATOM 1722 O O . ARG A 1 222 ? 14.529 2.630 -21.071 1.00 98.56 222 ARG A O 1
ATOM 1729 N N . TYR A 1 223 ? 12.374 2.103 -21.469 1.00 98.62 223 TYR A N 1
ATOM 1730 C CA . TYR A 1 223 ? 11.897 2.440 -20.135 1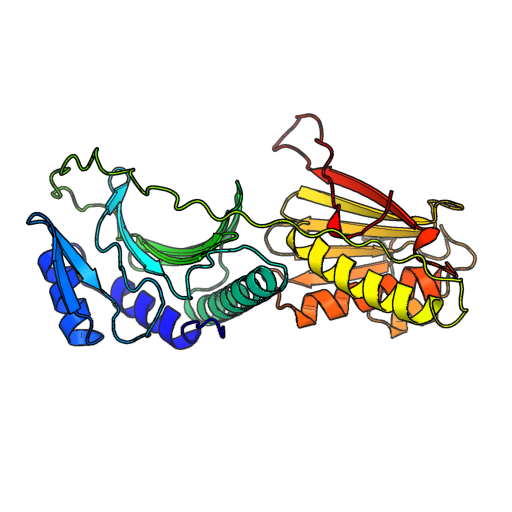.00 98.62 223 TYR A CA 1
ATOM 1731 C C . TYR A 1 223 ? 10.877 1.438 -19.605 1.00 98.62 223 TYR A C 1
ATOM 1733 O O . TYR A 1 223 ? 10.274 0.670 -20.352 1.00 98.62 223 TYR A O 1
ATOM 1741 N N . VAL A 1 224 ? 10.690 1.492 -18.293 1.00 98.75 224 VAL A N 1
ATOM 1742 C CA . VAL A 1 224 ? 9.477 1.044 -17.615 1.00 98.75 224 VAL A CA 1
ATOM 1743 C C . VAL A 1 224 ? 8.884 2.250 -16.898 1.00 98.75 224 VAL A C 1
ATOM 1745 O O . VAL A 1 224 ? 9.621 3.043 -16.304 1.00 98.75 224 VAL A O 1
ATOM 1748 N N . GLN A 1 225 ? 7.573 2.427 -17.005 1.00 98.56 225 GLN A N 1
ATOM 1749 C CA . GLN A 1 225 ? 6.859 3.492 -16.307 1.00 98.56 225 GLN A CA 1
ATOM 1750 C C . GLN A 1 225 ? 5.847 2.911 -15.344 1.00 98.56 225 GLN A C 1
ATOM 1752 O O . GLN A 1 225 ? 5.320 1.831 -15.582 1.00 98.56 225 GLN A O 1
ATOM 1757 N N . PHE A 1 226 ? 5.587 3.647 -14.277 1.00 98.56 226 PHE A N 1
ATOM 1758 C CA . PHE A 1 226 ? 4.700 3.258 -13.205 1.00 98.56 226 PHE A CA 1
ATOM 1759 C C . PHE A 1 226 ? 3.714 4.380 -12.939 1.00 98.56 226 PHE A C 1
ATOM 1761 O O . PHE A 1 226 ? 4.122 5.537 -12.801 1.00 98.56 226 PHE A O 1
ATOM 1768 N N . ALA A 1 227 ? 2.443 4.023 -12.835 1.00 97.00 227 ALA A N 1
ATOM 1769 C CA . ALA A 1 227 ? 1.380 4.902 -12.388 1.00 97.00 227 ALA A CA 1
ATOM 1770 C C . ALA A 1 227 ? 0.630 4.202 -11.257 1.00 97.00 227 ALA A C 1
ATOM 1772 O O . ALA A 1 227 ? 0.182 3.065 -11.414 1.00 97.00 227 ALA A O 1
ATOM 1773 N N . ALA A 1 228 ? 0.517 4.863 -10.110 1.00 93.94 228 ALA A N 1
ATOM 1774 C CA . ALA A 1 228 ? -0.252 4.338 -8.994 1.00 93.94 228 ALA A CA 1
ATOM 1775 C C . ALA A 1 228 ? -1.591 5.060 -8.847 1.00 93.94 228 ALA A C 1
ATOM 1777 O O . ALA A 1 228 ? -1.665 6.290 -8.792 1.00 93.94 228 ALA A O 1
ATOM 1778 N N . ALA A 1 229 ? -2.634 4.252 -8.726 1.00 92.19 229 ALA A N 1
ATOM 1779 C CA . ALA A 1 229 ? -3.913 4.596 -8.132 1.00 92.19 229 ALA A CA 1
ATOM 1780 C C . ALA A 1 229 ? -3.934 4.106 -6.664 1.00 92.19 229 ALA A C 1
ATOM 1782 O O . ALA A 1 229 ? -3.003 3.413 -6.217 1.00 92.19 229 ALA A O 1
ATOM 1783 N N . PRO A 1 230 ? -4.982 4.418 -5.880 1.00 91.81 230 PRO A N 1
ATOM 1784 C CA . PRO A 1 230 ? -5.070 3.955 -4.496 1.00 91.81 230 PRO A CA 1
ATOM 1785 C C . PRO A 1 230 ? -5.063 2.421 -4.378 1.00 91.81 230 PRO A C 1
ATOM 1787 O O . PRO A 1 230 ? -4.476 1.874 -3.447 1.00 91.81 230 PRO A O 1
ATOM 1790 N N . ASP A 1 231 ? -5.671 1.723 -5.338 1.00 95.06 231 ASP A N 1
ATOM 1791 C CA . ASP A 1 231 ? -5.895 0.273 -5.349 1.00 95.06 231 ASP A CA 1
ATOM 1792 C C . ASP A 1 231 ? -5.079 -0.487 -6.406 1.00 95.06 231 ASP A C 1
ATOM 1794 O O . ASP A 1 231 ? -5.150 -1.718 -6.476 1.00 95.06 231 ASP A O 1
ATOM 1798 N N . LEU A 1 232 ? -4.268 0.211 -7.203 1.00 96.56 232 LEU A N 1
ATOM 1799 C CA . LEU A 1 232 ? -3.538 -0.379 -8.322 1.00 96.56 232 LEU A CA 1
ATOM 1800 C C . LEU A 1 232 ? -2.186 0.302 -8.535 1.00 96.56 232 LEU A C 1
ATOM 1802 O O . LEU A 1 232 ? -2.064 1.517 -8.423 1.00 96.56 232 LEU A O 1
ATOM 1806 N N . LEU A 1 233 ? -1.169 -0.486 -8.864 1.00 98.06 233 LEU A N 1
ATOM 1807 C CA . LEU A 1 233 ? 0.101 -0.025 -9.411 1.00 98.06 233 LEU A CA 1
ATOM 1808 C C . LEU A 1 233 ? 0.253 -0.629 -10.805 1.00 98.06 233 LEU A C 1
ATOM 1810 O O . LEU A 1 233 ? 0.473 -1.834 -10.934 1.00 98.06 233 LEU A O 1
ATOM 1814 N N . ASP A 1 234 ? 0.139 0.203 -11.831 1.00 98.19 234 ASP A N 1
ATOM 1815 C CA . ASP A 1 234 ? 0.321 -0.201 -13.219 1.00 98.19 234 ASP A CA 1
ATOM 1816 C C . ASP A 1 234 ? 1.761 0.041 -13.648 1.00 98.19 234 ASP A C 1
ATOM 1818 O O . ASP A 1 234 ? 2.280 1.145 -13.493 1.00 98.19 234 ASP A O 1
ATOM 1822 N N . ALA A 1 235 ? 2.401 -0.989 -14.198 1.00 98.69 235 ALA A N 1
ATOM 1823 C CA . ALA A 1 235 ? 3.666 -0.874 -14.903 1.00 98.69 235 ALA A CA 1
ATOM 1824 C C . ALA A 1 235 ? 3.429 -0.969 -16.411 1.00 98.69 235 ALA A C 1
ATOM 1826 O O . ALA A 1 235 ? 2.695 -1.850 -16.867 1.00 98.69 235 ALA A O 1
ATOM 1827 N N . GLU A 1 236 ? 4.108 -0.128 -17.188 1.00 98.69 236 GLU A N 1
ATOM 1828 C CA . GLU A 1 236 ? 4.093 -0.188 -18.647 1.00 98.69 236 GLU A CA 1
ATOM 1829 C C . GLU A 1 236 ? 5.500 -0.253 -19.252 1.00 98.69 236 GLU A C 1
ATOM 1831 O O . GLU A 1 236 ? 6.460 0.287 -18.695 1.00 98.69 236 GLU A O 1
ATOM 1836 N N . ALA A 1 237 ? 5.607 -0.897 -20.414 1.00 98.69 237 ALA A N 1
ATOM 1837 C CA . ALA A 1 237 ? 6.834 -1.066 -21.185 1.00 98.69 237 ALA A CA 1
ATOM 1838 C C . ALA A 1 237 ? 6.569 -0.848 -22.693 1.00 98.69 237 ALA A C 1
ATOM 1840 O O . ALA A 1 237 ? 5.582 -1.366 -23.220 1.00 98.69 237 ALA A O 1
ATOM 1841 N N . PRO A 1 238 ? 7.441 -0.129 -23.420 1.00 98.38 238 PRO A N 1
ATOM 1842 C CA . PRO A 1 238 ? 7.287 0.068 -24.862 1.00 98.38 238 PRO A CA 1
ATOM 1843 C C . PRO A 1 238 ? 7.341 -1.215 -25.699 1.00 98.38 238 PRO A C 1
ATOM 1845 O O . PRO A 1 238 ? 8.122 -2.126 -25.428 1.00 98.38 238 PRO A O 1
ATOM 1848 N N . ALA A 1 239 ? 6.557 -1.257 -26.775 1.00 97.88 239 ALA A N 1
ATOM 1849 C CA . ALA A 1 239 ? 6.608 -2.325 -27.768 1.00 97.88 239 ALA A CA 1
ATOM 1850 C C . ALA A 1 239 ? 7.632 -2.033 -28.889 1.00 97.88 239 ALA A C 1
ATOM 1852 O O . ALA A 1 239 ? 8.366 -1.036 -28.877 1.00 97.88 239 ALA A O 1
ATOM 1853 N N . THR A 1 240 ? 7.713 -2.937 -29.867 1.00 97.81 240 THR A N 1
ATOM 1854 C CA . THR A 1 240 ? 8.653 -2.868 -31.002 1.00 97.81 240 THR A CA 1
ATOM 1855 C C . THR A 1 240 ? 8.417 -1.701 -31.961 1.00 97.81 240 THR A C 1
ATOM 1857 O O . THR A 1 240 ? 9.310 -1.336 -32.731 1.00 97.81 240 THR A O 1
ATOM 1860 N N . ASP A 1 241 ? 7.251 -1.067 -31.910 1.00 96.50 241 ASP A N 1
ATOM 1861 C CA . ASP A 1 241 ? 6.965 0.173 -32.629 1.00 96.50 241 ASP A CA 1
ATOM 1862 C C . ASP A 1 241 ? 7.791 1.361 -32.093 1.00 96.50 241 ASP A C 1
ATOM 1864 O O . ASP A 1 241 ? 8.206 2.228 -32.870 1.00 96.50 241 ASP A O 1
ATOM 1868 N N . VAL A 1 242 ? 8.114 1.358 -30.795 1.00 97.56 242 VAL A N 1
ATOM 1869 C CA . VAL A 1 242 ? 8.948 2.364 -30.119 1.00 97.56 242 VAL A CA 1
ATOM 1870 C C . VAL A 1 242 ? 10.407 1.902 -29.989 1.00 97.56 242 VAL A C 1
ATOM 1872 O O . VAL A 1 242 ? 11.328 2.661 -30.316 1.00 97.56 242 VAL A O 1
ATOM 1875 N N . VAL A 1 243 ? 10.635 0.657 -29.554 1.00 98.00 243 VAL A N 1
ATOM 1876 C CA . VAL A 1 243 ? 11.963 0.041 -29.370 1.00 98.00 243 VAL A CA 1
ATOM 1877 C C . VAL A 1 243 ? 12.112 -1.132 -30.340 1.00 98.00 243 VAL A C 1
ATOM 1879 O O . VAL A 1 243 ? 11.827 -2.276 -30.010 1.00 98.00 243 VAL A O 1
ATOM 1882 N N . ARG A 1 244 ? 12.566 -0.844 -31.567 1.00 97.94 244 ARG A N 1
ATOM 1883 C CA . ARG A 1 244 ? 12.578 -1.787 -32.712 1.00 97.94 244 ARG A CA 1
ATOM 1884 C C . ARG A 1 244 ? 13.218 -3.154 -32.461 1.00 97.94 244 ARG A C 1
ATOM 1886 O O . ARG A 1 244 ? 12.898 -4.104 -33.164 1.00 97.94 244 ARG A O 1
ATOM 1893 N N . ASP A 1 245 ? 14.156 -3.231 -31.532 1.00 97.94 245 ASP A N 1
ATOM 1894 C CA . ASP A 1 245 ? 14.919 -4.423 -31.167 1.00 97.94 245 ASP A CA 1
ATOM 1895 C C . ASP A 1 245 ? 14.493 -5.028 -29.816 1.00 97.94 245 ASP A C 1
ATOM 1897 O O . ASP A 1 245 ? 15.229 -5.844 -29.268 1.00 97.94 245 ASP A O 1
ATOM 1901 N N . ALA A 1 246 ? 13.337 -4.640 -29.265 1.00 98.12 246 ALA A N 1
ATOM 1902 C CA . ALA A 1 246 ? 12.809 -5.221 -28.034 1.00 98.12 246 ALA A CA 1
ATOM 1903 C C . ALA A 1 246 ? 12.475 -6.716 -28.193 1.00 98.12 246 ALA A C 1
ATOM 1905 O O . ALA A 1 246 ? 11.788 -7.119 -29.135 1.00 98.12 246 ALA A O 1
ATOM 1906 N N . ASP A 1 247 ? 12.897 -7.544 -27.231 1.00 98.50 247 ASP A N 1
ATOM 1907 C CA . ASP A 1 247 ? 12.479 -8.951 -27.149 1.00 98.50 247 ASP A CA 1
ATOM 1908 C C . ASP A 1 247 ? 11.086 -9.077 -26.499 1.00 98.50 247 ASP A C 1
ATOM 1910 O O . ASP A 1 247 ? 10.927 -9.367 -25.310 1.00 98.50 247 ASP A O 1
ATOM 1914 N N . GLU A 1 248 ? 10.042 -8.882 -27.303 1.00 98.31 248 GLU A N 1
ATOM 1915 C CA . GLU A 1 248 ? 8.641 -9.040 -26.887 1.00 98.31 248 GLU A CA 1
ATOM 1916 C C . GLU A 1 248 ? 8.270 -10.470 -26.463 1.00 98.31 248 GLU A C 1
ATOM 1918 O O . GLU A 1 248 ? 7.308 -10.691 -25.719 1.00 98.31 248 GLU A O 1
ATOM 1923 N N . HIS A 1 249 ? 9.017 -11.476 -26.924 1.00 98.19 249 HIS A N 1
ATOM 1924 C CA . HIS A 1 249 ? 8.807 -12.846 -26.474 1.00 98.19 249 HIS A CA 1
ATOM 1925 C C . HIS A 1 249 ? 9.278 -13.019 -25.026 1.00 98.19 249 HIS A C 1
ATOM 1927 O O . HIS A 1 249 ? 8.636 -13.737 -24.252 1.00 98.19 249 HIS A O 1
ATOM 1933 N N . LEU A 1 250 ? 10.363 -12.349 -24.630 1.00 98.19 250 LEU A N 1
ATOM 1934 C CA . LEU A 1 250 ? 10.761 -12.287 -23.232 1.00 98.19 250 LEU A CA 1
ATOM 1935 C C . LEU A 1 250 ? 9.717 -11.559 -22.380 1.00 98.19 250 LEU A C 1
ATOM 1937 O O . LEU A 1 250 ? 9.301 -12.151 -21.388 1.00 98.19 250 LEU A O 1
ATOM 1941 N N . LEU A 1 251 ? 9.237 -10.377 -22.796 1.00 98.31 251 LEU A N 1
ATOM 1942 C CA . LEU A 1 251 ? 8.198 -9.630 -22.064 1.00 98.31 251 LEU A CA 1
ATOM 1943 C C . LEU A 1 251 ? 6.981 -10.519 -21.759 1.00 98.31 251 LEU A C 1
ATOM 1945 O O . LEU A 1 251 ? 6.589 -10.683 -20.602 1.00 98.31 251 LEU A O 1
ATOM 1949 N N . ARG A 1 252 ? 6.452 -11.207 -22.778 1.00 98.12 252 ARG A N 1
ATOM 1950 C CA . ARG A 1 252 ? 5.322 -12.133 -22.611 1.00 98.12 252 ARG A CA 1
ATOM 1951 C C . ARG A 1 252 ? 5.606 -13.259 -21.612 1.00 98.12 252 ARG A C 1
ATOM 1953 O O . ARG A 1 252 ? 4.736 -13.620 -20.825 1.00 98.12 252 ARG A O 1
ATOM 1960 N N . ARG A 1 253 ? 6.807 -13.847 -21.640 1.00 98.00 253 ARG A N 1
ATOM 1961 C CA . ARG A 1 253 ? 7.177 -14.951 -20.731 1.00 98.00 253 ARG A CA 1
ATOM 1962 C C . ARG A 1 253 ? 7.408 -14.499 -19.292 1.00 98.00 253 ARG A C 1
ATOM 1964 O O . ARG A 1 253 ? 7.344 -15.339 -18.400 1.00 98.00 253 ARG A O 1
ATOM 1971 N N . THR A 1 254 ? 7.702 -13.222 -19.064 1.00 97.06 254 THR A N 1
ATOM 1972 C CA . THR A 1 254 ? 8.021 -12.693 -17.730 1.00 97.06 254 THR A CA 1
ATOM 1973 C C . THR A 1 254 ? 6.837 -12.026 -17.043 1.00 97.06 254 THR A C 1
ATOM 1975 O O . THR A 1 254 ? 7.032 -11.401 -16.009 1.00 97.06 254 THR A O 1
ATOM 1978 N N . GLY A 1 255 ? 5.621 -12.202 -17.568 1.00 97.12 255 GLY A N 1
ATOM 1979 C CA . GLY A 1 255 ? 4.386 -11.749 -16.923 1.00 97.12 255 GLY A CA 1
ATOM 1980 C C . GLY A 1 255 ? 3.799 -10.459 -17.489 1.00 97.12 255 GLY A C 1
ATOM 1981 O O . GLY A 1 255 ? 2.825 -9.968 -16.930 1.00 97.12 255 GLY A O 1
ATOM 1982 N N . TRP A 1 256 ? 4.338 -9.927 -18.590 1.00 98.56 256 TRP A N 1
ATOM 1983 C CA . TRP A 1 256 ? 3.731 -8.782 -19.263 1.00 98.56 256 TRP A CA 1
ATOM 1984 C C . TRP A 1 256 ? 2.560 -9.203 -20.159 1.00 98.56 256 TRP A C 1
ATOM 1986 O O . TRP A 1 256 ? 2.636 -10.180 -20.913 1.00 98.56 256 TRP A O 1
ATOM 1996 N N . THR A 1 257 ? 1.498 -8.407 -20.122 1.00 98.56 257 THR A N 1
ATOM 1997 C CA . THR A 1 257 ? 0.347 -8.472 -21.024 1.00 98.56 257 THR A CA 1
ATOM 1998 C C . THR A 1 257 ? 0.666 -7.707 -22.302 1.00 98.56 257 THR A C 1
ATOM 2000 O O . THR A 1 257 ? 1.224 -6.611 -22.256 1.00 98.56 257 THR A O 1
ATOM 2003 N N . ALA A 1 258 ? 0.350 -8.312 -23.448 1.00 98.06 258 ALA A N 1
ATOM 2004 C CA . ALA A 1 258 ? 0.639 -7.730 -24.752 1.00 98.06 258 ALA A CA 1
ATOM 2005 C C . ALA A 1 258 ? -0.223 -6.480 -25.024 1.00 98.06 258 ALA A C 1
ATOM 2007 O O . ALA A 1 258 ? -1.368 -6.447 -24.572 1.00 98.06 258 ALA A O 1
ATOM 2008 N N . PRO A 1 259 ? 0.294 -5.511 -25.802 1.00 97.56 259 PRO A N 1
ATOM 2009 C CA . PRO A 1 259 ? -0.459 -4.340 -26.231 1.00 97.56 259 PRO A CA 1
ATOM 2010 C C . PRO A 1 259 ? -1.768 -4.672 -26.952 1.00 97.56 259 PRO A C 1
ATOM 2012 O O . PRO A 1 259 ? -1.857 -5.664 -27.685 1.00 97.56 259 PRO A O 1
ATOM 2015 N N . ASP A 1 260 ? -2.741 -3.774 -26.832 1.00 95.81 260 ASP A N 1
ATOM 2016 C CA . ASP A 1 260 ? -3.960 -3.750 -27.635 1.00 95.81 260 ASP A CA 1
ATOM 2017 C C . ASP A 1 260 ? -4.297 -2.324 -28.124 1.00 95.81 260 ASP A C 1
ATOM 2019 O O . ASP A 1 260 ? -3.466 -1.418 -28.098 1.00 95.81 260 ASP A O 1
ATOM 2023 N N . VAL A 1 261 ? -5.509 -2.124 -28.655 1.00 93.56 261 VAL A N 1
ATOM 2024 C CA . VAL A 1 261 ? -5.943 -0.821 -29.194 1.00 93.56 261 VAL A CA 1
ATOM 2025 C C . VAL A 1 261 ? -6.132 0.232 -28.095 1.00 93.56 261 VAL A C 1
ATOM 2027 O O . VAL A 1 261 ? -5.937 1.418 -28.355 1.00 93.56 261 VAL A O 1
ATOM 2030 N N . ALA A 1 262 ? -6.552 -0.177 -26.898 1.00 94.38 262 ALA A N 1
ATOM 2031 C CA . ALA A 1 262 ? -6.787 0.720 -25.772 1.00 94.38 262 ALA A CA 1
ATOM 2032 C C . ALA A 1 262 ? -5.496 1.008 -24.996 1.00 94.38 262 ALA A C 1
ATOM 2034 O O . ALA A 1 262 ? -5.339 2.108 -24.469 1.00 94.38 262 ALA A O 1
ATOM 2035 N N . GLN A 1 263 ? -4.580 0.041 -24.958 1.00 94.38 263 GLN A N 1
ATOM 2036 C CA . GLN A 1 263 ? -3.308 0.120 -24.262 1.00 94.38 263 GLN A CA 1
ATOM 2037 C C . GLN A 1 263 ? -2.166 -0.273 -25.217 1.00 94.38 263 GLN A C 1
ATOM 2039 O O . GLN A 1 263 ? -1.866 -1.460 -25.366 1.00 94.38 263 GLN A O 1
ATOM 2044 N N . PRO A 1 264 ? -1.531 0.702 -25.898 1.00 95.00 264 PRO A N 1
ATOM 2045 C CA . PRO A 1 264 ? -0.508 0.432 -26.910 1.00 95.00 264 PRO A CA 1
ATOM 2046 C C . PRO A 1 264 ? 0.832 -0.042 -26.322 1.00 95.00 264 PRO A C 1
ATOM 2048 O O . PRO A 1 264 ? 1.707 -0.466 -27.077 1.00 95.00 264 PRO A O 1
ATOM 2051 N N . ASN A 1 265 ? 1.003 0.006 -24.999 1.00 97.94 265 ASN A N 1
ATOM 2052 C CA . ASN A 1 265 ? 2.188 -0.497 -24.310 1.00 97.94 265 ASN A CA 1
ATOM 2053 C C . ASN A 1 265 ? 1.964 -1.901 -23.730 1.00 97.94 265 ASN A C 1
ATOM 2055 O O . ASN A 1 265 ? 0.840 -2.332 -23.471 1.00 97.94 265 ASN A O 1
ATOM 2059 N N . TRP A 1 266 ? 3.057 -2.621 -23.477 1.00 98.62 266 TRP A N 1
ATOM 2060 C CA . TRP A 1 266 ? 3.024 -3.815 -22.635 1.00 98.62 266 TRP A CA 1
ATOM 2061 C C . TRP A 1 266 ? 2.673 -3.414 -21.212 1.00 98.62 266 TRP A C 1
ATOM 2063 O O . TRP A 1 266 ? 3.193 -2.412 -20.730 1.00 98.62 266 TRP A O 1
ATOM 2073 N N . THR A 1 267 ? 1.853 -4.204 -20.519 1.00 98.50 267 THR A N 1
ATOM 2074 C CA . THR A 1 267 ? 1.412 -3.873 -19.154 1.00 98.50 267 THR A CA 1
ATOM 2075 C C . THR A 1 267 ? 1.582 -5.003 -18.152 1.00 98.50 267 THR A C 1
ATOM 2077 O O . THR A 1 267 ? 1.509 -6.183 -18.489 1.00 98.50 267 THR A O 1
ATOM 2080 N N . SER A 1 268 ? 1.824 -4.640 -16.897 1.00 98.50 268 SER A N 1
ATOM 2081 C CA . SER A 1 268 ? 1.823 -5.548 -15.753 1.00 98.50 268 SER A CA 1
ATOM 2082 C C . SER A 1 268 ? 1.303 -4.784 -14.541 1.00 98.50 268 SER A C 1
ATOM 2084 O O . SER A 1 268 ? 1.931 -3.823 -14.108 1.00 98.50 268 SER A O 1
ATOM 2086 N N . SER A 1 269 ? 0.182 -5.223 -13.979 1.00 97.94 269 SER A N 1
ATOM 2087 C CA . SER A 1 269 ? -0.508 -4.505 -12.902 1.00 97.94 269 SER A CA 1
ATOM 2088 C C . SER A 1 269 ? -0.420 -5.256 -11.578 1.00 97.94 269 SER A C 1
ATOM 2090 O O . SER A 1 269 ? -0.462 -6.488 -11.543 1.00 97.94 269 SER A O 1
ATOM 2092 N N . LEU A 1 270 ? -0.337 -4.516 -10.475 1.00 98.25 270 LEU A N 1
ATOM 2093 C CA . LEU A 1 270 ? -0.315 -5.048 -9.116 1.00 98.25 270 LEU A CA 1
ATOM 2094 C C . LEU A 1 270 ? -1.400 -4.387 -8.267 1.00 98.25 270 LEU A C 1
ATOM 2096 O O . LEU A 1 270 ? -1.377 -3.179 -8.041 1.00 98.25 270 LEU A O 1
ATOM 2100 N N . ARG A 1 271 ? -2.333 -5.192 -7.754 1.00 97.44 271 ARG A N 1
ATOM 2101 C CA . ARG A 1 271 ? -3.380 -4.724 -6.840 1.00 97.44 271 ARG A CA 1
ATOM 2102 C C . ARG A 1 271 ? -2.779 -4.256 -5.514 1.00 97.44 271 ARG A C 1
ATOM 2104 O O . ARG A 1 271 ? -1.946 -4.954 -4.942 1.00 97.44 271 ARG A O 1
ATOM 2111 N N . ARG A 1 272 ? -3.252 -3.124 -4.994 1.00 96.50 272 ARG A N 1
ATOM 2112 C CA . ARG A 1 272 ? -2.868 -2.562 -3.695 1.00 96.50 272 ARG A CA 1
ATOM 2113 C C . ARG A 1 272 ? -4.006 -2.714 -2.665 1.00 96.50 272 ARG A C 1
ATOM 2115 O O . ARG A 1 272 ? -5.174 -2.703 -3.044 1.00 96.50 272 ARG A O 1
ATOM 2122 N N . PRO A 1 273 ? -3.680 -2.846 -1.367 1.00 97.56 273 PRO A N 1
ATOM 2123 C CA . PRO A 1 273 ? -2.338 -3.081 -0.834 1.00 97.56 273 PRO A CA 1
ATOM 2124 C C . PRO A 1 273 ? -1.779 -4.463 -1.229 1.00 97.56 273 PRO A C 1
ATOM 2126 O O . PRO A 1 273 ? -2.511 -5.450 -1.347 1.00 97.56 273 PRO A O 1
ATOM 2129 N N . ALA A 1 274 ? -0.462 -4.516 -1.435 1.00 98.00 274 ALA A N 1
ATOM 2130 C CA . ALA A 1 274 ? 0.268 -5.701 -1.880 1.00 98.00 274 ALA A CA 1
ATOM 2131 C C . ALA A 1 274 ? 1.270 -6.178 -0.826 1.00 98.00 274 ALA A C 1
ATOM 2133 O O . ALA A 1 274 ? 1.780 -5.392 -0.025 1.00 98.00 274 ALA A O 1
ATOM 2134 N N . LEU A 1 275 ? 1.568 -7.471 -0.870 1.00 98.56 275 LEU A N 1
ATOM 2135 C CA . LEU A 1 275 ? 2.610 -8.108 -0.082 1.00 98.56 275 LEU A CA 1
ATOM 2136 C C . LEU A 1 275 ? 3.992 -7.798 -0.654 1.00 98.56 275 LEU A C 1
ATOM 2138 O O . LEU A 1 275 ? 4.175 -7.530 -1.843 1.00 98.56 275 LEU A O 1
ATOM 2142 N N . THR A 1 276 ? 5.000 -7.931 0.197 1.00 98.38 276 THR A N 1
ATOM 2143 C CA . THR A 1 276 ? 6.399 -7.746 -0.167 1.00 98.38 276 THR A CA 1
ATOM 2144 C C . THR A 1 276 ? 6.827 -8.644 -1.317 1.00 98.38 276 THR A C 1
ATOM 2146 O O . THR A 1 276 ? 7.461 -8.158 -2.253 1.00 98.38 276 THR A O 1
ATOM 2149 N N . ASP A 1 277 ? 6.431 -9.913 -1.294 1.00 98.44 277 ASP A N 1
ATOM 2150 C CA . ASP A 1 277 ? 6.769 -10.860 -2.357 1.00 98.44 277 ASP A CA 1
ATOM 2151 C C . ASP A 1 277 ? 6.108 -10.500 -3.696 1.00 98.44 277 ASP A C 1
ATOM 2153 O O . ASP A 1 277 ? 6.702 -10.706 -4.754 1.00 98.44 277 ASP A O 1
ATOM 2157 N N . GLU A 1 278 ? 4.918 -9.897 -3.667 1.00 98.62 278 GLU A N 1
ATOM 2158 C CA . GLU A 1 278 ? 4.211 -9.453 -4.871 1.00 98.62 278 GLU A CA 1
ATOM 2159 C C . GLU A 1 278 ? 4.888 -8.215 -5.483 1.00 98.62 278 GLU A C 1
ATOM 2161 O O . GLU A 1 278 ? 5.107 -8.166 -6.695 1.00 98.62 278 GLU A O 1
ATOM 2166 N N . PHE A 1 279 ? 5.331 -7.257 -4.655 1.00 98.56 279 PHE A N 1
ATOM 2167 C CA . PHE A 1 279 ? 6.174 -6.147 -5.120 1.00 98.56 279 PHE A CA 1
ATOM 2168 C C . PHE A 1 279 ? 7.492 -6.642 -5.728 1.00 98.56 279 PHE A C 1
ATOM 2170 O O . PHE A 1 279 ? 7.917 -6.146 -6.771 1.00 98.56 279 PHE A O 1
ATOM 2177 N N . VAL A 1 280 ? 8.135 -7.639 -5.108 1.00 98.38 280 VAL A N 1
ATOM 2178 C CA . VAL A 1 280 ? 9.361 -8.254 -5.642 1.00 98.38 280 VAL A CA 1
ATOM 2179 C C . VAL A 1 280 ? 9.090 -8.949 -6.976 1.00 98.38 280 VAL A C 1
ATOM 2181 O O . VAL A 1 280 ? 9.916 -8.866 -7.887 1.00 98.38 280 VAL A O 1
ATOM 2184 N N . GLN A 1 281 ? 7.943 -9.612 -7.134 1.00 98.44 281 GLN A N 1
ATOM 2185 C CA . GLN A 1 281 ? 7.564 -10.238 -8.398 1.00 98.44 281 GLN A CA 1
ATOM 2186 C C . GLN A 1 281 ? 7.380 -9.204 -9.514 1.00 98.44 281 GLN A C 1
ATOM 2188 O O . GLN A 1 281 ? 7.938 -9.392 -10.600 1.00 98.44 281 GLN A O 1
ATOM 2193 N N . LEU A 1 282 ? 6.676 -8.099 -9.244 1.00 98.69 282 LEU A N 1
ATOM 2194 C CA . LEU A 1 282 ? 6.551 -7.000 -10.202 1.00 98.69 282 LEU A CA 1
ATOM 2195 C C . LEU A 1 282 ? 7.930 -6.413 -10.542 1.00 98.69 282 LEU A C 1
ATOM 2197 O O . LEU A 1 282 ? 8.256 -6.244 -11.714 1.00 98.69 282 LEU A O 1
ATOM 2201 N N . ALA A 1 283 ? 8.789 -6.190 -9.545 1.00 98.62 283 ALA A N 1
ATOM 2202 C CA . ALA A 1 283 ? 10.121 -5.633 -9.775 1.00 98.62 283 ALA A CA 1
ATOM 2203 C C . ALA A 1 283 ? 10.982 -6.555 -10.650 1.00 98.62 283 ALA A C 1
ATOM 2205 O O . ALA A 1 283 ? 11.671 -6.082 -11.551 1.00 98.62 283 ALA A O 1
ATOM 2206 N N . ARG A 1 284 ? 10.902 -7.879 -10.456 1.00 98.50 284 ARG A N 1
ATOM 2207 C CA . ARG A 1 284 ? 11.579 -8.867 -11.316 1.00 98.50 284 ARG A CA 1
ATOM 2208 C C . ARG A 1 284 ? 11.075 -8.811 -12.756 1.00 98.50 284 ARG A C 1
ATOM 2210 O O . ARG A 1 284 ? 11.885 -8.885 -13.678 1.00 98.50 284 ARG A O 1
ATOM 2217 N N . CYS A 1 285 ? 9.764 -8.659 -12.946 1.00 98.50 285 CYS A N 1
ATOM 2218 C CA . CYS A 1 285 ? 9.140 -8.480 -14.259 1.00 98.50 285 CYS A CA 1
ATOM 2219 C C . CYS A 1 285 ? 9.702 -7.236 -14.979 1.00 98.50 285 CYS A C 1
ATOM 2221 O O . CYS A 1 285 ? 10.103 -7.311 -16.145 1.00 98.50 285 CYS A O 1
ATOM 2223 N N . CYS A 1 286 ? 9.835 -6.116 -14.260 1.00 98.69 286 CYS A N 1
ATOM 2224 C CA . CYS A 1 286 ? 10.394 -4.867 -14.784 1.00 98.69 286 CYS A CA 1
ATOM 2225 C C . CYS A 1 286 ? 11.902 -4.937 -15.051 1.00 98.69 286 CYS A C 1
ATOM 2227 O O . CYS A 1 286 ? 12.362 -4.497 -16.105 1.00 98.69 286 CYS A O 1
ATOM 2229 N N . THR A 1 287 ? 12.675 -5.548 -14.153 1.00 98.56 287 THR A N 1
ATOM 2230 C CA . THR A 1 287 ? 14.104 -5.798 -14.370 1.00 98.56 287 THR A CA 1
ATOM 2231 C C . THR A 1 287 ? 14.334 -6.667 -15.602 1.00 98.56 287 THR A C 1
ATOM 2233 O O . THR A 1 287 ? 15.230 -6.381 -16.393 1.00 98.56 287 THR A O 1
ATOM 2236 N N . ALA A 1 288 ? 13.512 -7.697 -15.821 1.00 98.38 288 ALA A N 1
ATOM 2237 C CA . ALA A 1 288 ? 13.622 -8.539 -17.008 1.00 98.38 288 ALA A CA 1
ATOM 2238 C C . ALA A 1 288 ? 13.336 -7.768 -18.308 1.00 98.38 288 ALA A C 1
ATOM 2240 O O . ALA A 1 288 ? 14.001 -8.020 -19.314 1.00 98.38 288 ALA A O 1
ATOM 2241 N N . ALA A 1 289 ? 12.413 -6.800 -18.285 1.00 98.62 289 ALA A N 1
ATOM 2242 C CA . ALA A 1 289 ? 12.186 -5.902 -19.416 1.00 98.62 289 ALA A CA 1
ATOM 2243 C C . ALA A 1 289 ? 13.421 -5.028 -19.696 1.00 98.62 289 ALA A C 1
ATOM 2245 O O . ALA A 1 289 ? 13.955 -5.047 -20.803 1.00 98.62 289 ALA A O 1
ATOM 2246 N N . LEU A 1 290 ? 13.928 -4.322 -18.680 1.00 98.56 290 LEU A N 1
ATOM 2247 C CA . LEU A 1 290 ? 15.077 -3.419 -18.815 1.00 98.56 290 LEU A CA 1
ATOM 2248 C C . LEU A 1 290 ? 16.358 -4.154 -19.244 1.00 98.56 290 LEU A C 1
ATOM 2250 O O . LEU A 1 290 ? 16.982 -3.796 -20.245 1.00 98.56 290 LEU A O 1
ATOM 2254 N N . HIS A 1 291 ? 16.746 -5.189 -18.501 1.00 98.00 291 HIS A N 1
ATOM 2255 C CA . HIS A 1 291 ? 17.989 -5.922 -18.730 1.00 98.00 291 HIS A CA 1
ATOM 2256 C C . HIS A 1 291 ? 17.880 -6.873 -19.923 1.00 98.00 291 HIS A C 1
ATOM 2258 O O . HIS A 1 291 ? 18.726 -6.862 -20.815 1.00 98.00 291 HIS A O 1
ATOM 2264 N N . GLY A 1 292 ? 16.838 -7.703 -19.941 1.00 97.56 292 GLY A N 1
ATOM 2265 C CA . GLY A 1 292 ? 16.691 -8.767 -20.925 1.00 97.56 292 GLY A CA 1
ATOM 2266 C C . GLY A 1 292 ? 16.092 -8.275 -22.236 1.00 97.56 292 GLY A C 1
ATOM 2267 O O . G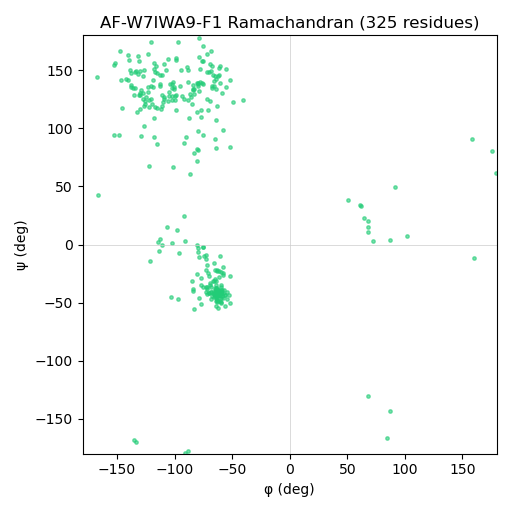LY A 1 292 ? 16.700 -8.459 -23.287 1.00 97.56 292 GLY A O 1
ATOM 2268 N N . ALA A 1 293 ? 14.917 -7.641 -22.186 1.00 98.31 293 ALA A N 1
ATOM 2269 C CA . ALA A 1 293 ? 14.181 -7.303 -23.404 1.00 98.31 293 ALA A CA 1
ATOM 2270 C C . ALA A 1 293 ? 14.766 -6.088 -24.128 1.00 98.31 293 ALA A C 1
ATOM 2272 O O . ALA A 1 293 ? 14.777 -6.057 -25.356 1.00 98.31 293 ALA A O 1
ATOM 2273 N N . TYR A 1 294 ? 15.290 -5.114 -23.380 1.00 98.50 294 TYR A N 1
ATOM 2274 C CA . TYR A 1 294 ? 15.904 -3.907 -23.934 1.00 98.50 294 TYR A CA 1
ATOM 2275 C C . TYR A 1 294 ? 17.434 -3.927 -23.928 1.00 98.50 294 TYR A C 1
ATOM 2277 O O . TYR A 1 294 ? 18.040 -2.949 -24.366 1.00 98.50 294 TYR A O 1
ATOM 2285 N N . GLY A 1 295 ? 18.073 -5.003 -23.465 1.00 97.25 295 GLY A N 1
ATOM 2286 C CA . GLY A 1 295 ? 19.525 -5.178 -23.555 1.00 97.25 295 GLY A CA 1
ATOM 2287 C C . GLY A 1 295 ? 20.354 -4.167 -22.752 1.00 97.25 295 GLY A C 1
ATOM 2288 O O . GLY A 1 295 ? 21.517 -3.934 -23.088 1.00 97.25 295 GLY A O 1
ATOM 2289 N N . ILE A 1 296 ? 19.785 -3.538 -21.716 1.00 97.38 296 ILE A N 1
ATOM 2290 C CA . ILE A 1 296 ? 20.535 -2.637 -20.831 1.00 97.38 296 ILE A CA 1
ATOM 2291 C C . ILE A 1 296 ? 21.469 -3.497 -19.984 1.00 97.38 296 ILE A C 1
ATOM 2293 O O . ILE A 1 296 ? 21.015 -4.317 -19.199 1.00 97.38 296 ILE A O 1
ATOM 2297 N N . THR A 1 297 ? 22.781 -3.338 -20.134 1.00 95.38 297 THR A N 1
ATOM 2298 C CA . THR A 1 297 ? 23.746 -4.284 -19.548 1.00 95.38 297 THR A CA 1
ATOM 2299 C C . THR A 1 297 ? 24.021 -4.064 -18.060 1.00 95.38 297 THR A C 1
ATOM 2301 O O . THR A 1 297 ? 24.393 -5.012 -17.371 1.00 95.38 297 THR A O 1
ATOM 2304 N N . SER A 1 298 ? 23.836 -2.844 -17.549 1.00 95.19 298 SER A N 1
ATOM 2305 C CA . SER A 1 298 ? 24.085 -2.487 -16.146 1.00 95.19 298 SER A CA 1
ATOM 2306 C C . SER A 1 298 ? 23.035 -1.498 -15.622 1.00 95.19 298 SER A C 1
ATOM 2308 O O . SER A 1 298 ? 22.681 -0.575 -16.367 1.00 95.19 298 SER A O 1
ATOM 2310 N N . PRO A 1 299 ? 22.597 -1.613 -14.349 1.00 96.25 299 PRO A N 1
ATOM 2311 C CA . PRO A 1 299 ? 21.753 -0.610 -13.699 1.00 96.25 299 PRO A CA 1
ATOM 2312 C C . PRO A 1 299 ? 22.377 0.791 -13.662 1.00 96.25 299 PRO A C 1
ATOM 2314 O O . PRO A 1 299 ? 21.642 1.770 -13.677 1.00 96.25 299 PRO A O 1
ATOM 2317 N N . ASP A 1 300 ? 23.710 0.920 -13.698 1.00 94.00 300 ASP A N 1
ATOM 2318 C CA . ASP A 1 300 ? 24.400 2.227 -13.738 1.00 94.00 300 ASP A CA 1
ATOM 2319 C C . ASP A 1 300 ? 24.034 3.050 -14.990 1.00 94.00 300 ASP A C 1
ATOM 2321 O O . ASP A 1 300 ? 24.163 4.280 -15.025 1.00 94.00 300 ASP A O 1
ATOM 2325 N N . GLY A 1 301 ? 23.580 2.358 -16.041 1.00 95.75 301 GLY A N 1
ATOM 2326 C CA . GLY A 1 301 ? 23.064 2.954 -17.266 1.00 95.75 301 GLY A CA 1
ATOM 2327 C C . GLY A 1 301 ? 21.617 3.434 -17.161 1.00 95.75 301 GLY A C 1
ATOM 2328 O O . GLY A 1 301 ? 21.098 3.930 -18.159 1.00 95.75 301 GLY A O 1
ATOM 2329 N N . LEU A 1 302 ? 20.958 3.281 -16.009 1.00 98.00 302 LEU A N 1
ATOM 2330 C CA . LEU A 1 302 ? 19.587 3.727 -15.771 1.00 98.00 302 LEU A CA 1
ATOM 2331 C C . LEU A 1 302 ? 19.550 5.115 -15.137 1.00 98.00 302 LEU A C 1
ATOM 2333 O O . LEU A 1 302 ? 20.445 5.512 -14.396 1.00 98.00 302 LEU A O 1
ATOM 2337 N N . ARG A 1 303 ? 18.486 5.849 -15.432 1.00 97.69 303 ARG A N 1
ATOM 2338 C CA . ARG A 1 303 ? 18.097 7.102 -14.785 1.00 97.69 303 ARG A CA 1
ATOM 2339 C C . ARG A 1 303 ? 16.629 7.024 -14.426 1.00 97.69 303 ARG A C 1
ATOM 2341 O O . ARG A 1 303 ? 15.910 6.174 -14.968 1.00 97.69 303 ARG A O 1
ATOM 2348 N N . TYR A 1 304 ? 16.187 7.895 -13.531 1.00 98.19 304 TYR A N 1
ATOM 2349 C CA . TYR A 1 304 ? 14.769 7.980 -13.227 1.00 98.19 304 TYR A CA 1
ATOM 2350 C C . TYR A 1 304 ? 14.234 9.404 -13.256 1.00 98.19 304 TYR A C 1
ATOM 2352 O O . TYR A 1 304 ? 14.947 10.393 -13.120 1.00 98.19 304 TYR A O 1
ATOM 2360 N N . ARG A 1 305 ? 12.922 9.491 -13.443 1.00 98.00 305 ARG A N 1
ATOM 2361 C CA . ARG A 1 305 ? 12.150 10.704 -13.218 1.00 98.00 305 ARG A CA 1
ATOM 2362 C C . ARG A 1 305 ? 10.890 10.323 -12.474 1.00 98.00 305 ARG A C 1
ATOM 2364 O O . ARG A 1 305 ? 10.213 9.379 -12.878 1.00 98.00 305 ARG A O 1
ATOM 2371 N N . ALA A 1 306 ? 10.546 11.089 -11.449 1.00 97.88 306 ALA A N 1
ATOM 2372 C CA . ALA A 1 306 ? 9.276 10.926 -10.773 1.00 97.88 306 ALA A CA 1
ATOM 2373 C C . ALA A 1 306 ? 8.622 12.259 -10.424 1.00 97.88 306 ALA A C 1
ATOM 2375 O O . ALA A 1 306 ? 9.281 13.285 -10.228 1.00 97.88 306 ALA A O 1
ATOM 2376 N N . TRP A 1 307 ? 7.296 12.244 -10.396 1.00 97.19 307 TRP A N 1
ATOM 2377 C CA . TRP A 1 307 ? 6.488 13.394 -10.022 1.00 97.19 307 TRP A CA 1
ATOM 2378 C C . TRP A 1 307 ? 5.158 12.947 -9.424 1.00 97.19 307 TRP A C 1
ATOM 2380 O O . TRP A 1 307 ? 4.682 11.848 -9.693 1.00 97.19 307 TRP A O 1
ATOM 2390 N N . CYS A 1 308 ? 4.557 13.818 -8.624 1.00 95.12 308 CYS A N 1
ATOM 2391 C CA . CYS A 1 308 ? 3.206 13.680 -8.106 1.00 95.12 308 CYS A CA 1
ATOM 2392 C C . CYS A 1 308 ? 2.318 14.741 -8.753 1.00 95.12 308 CYS A C 1
ATOM 2394 O O . CYS A 1 308 ? 2.657 15.931 -8.763 1.00 95.12 308 CYS A O 1
ATOM 2396 N N . GLU A 1 309 ? 1.186 14.326 -9.311 1.00 93.81 309 GLU A N 1
ATOM 2397 C CA . GLU A 1 309 ? 0.188 15.267 -9.809 1.00 93.81 309 GLU A CA 1
ATOM 2398 C C . GLU A 1 309 ? -0.657 15.815 -8.644 1.00 93.81 309 GLU A C 1
ATOM 2400 O O . GLU A 1 309 ? -1.064 15.059 -7.764 1.00 93.81 309 GLU A O 1
ATOM 2405 N N . PRO A 1 310 ? -0.983 17.119 -8.594 1.00 90.25 310 PRO A N 1
ATOM 2406 C CA . PRO A 1 310 ? -1.792 17.714 -7.525 1.00 90.25 310 PRO A CA 1
ATOM 2407 C C . PRO A 1 310 ? -3.285 17.629 -7.840 1.00 90.25 310 PRO A C 1
ATOM 2409 O O . PRO A 1 310 ? -3.644 17.640 -9.017 1.00 90.25 310 PRO A O 1
ATOM 2412 N N . PRO A 1 311 ? -4.180 17.543 -6.846 1.00 85.56 311 PRO A N 1
ATOM 2413 C CA . PRO A 1 311 ? -5.591 17.308 -7.128 1.00 85.56 311 PRO A CA 1
ATOM 2414 C C . PRO A 1 311 ? -6.156 18.488 -7.932 1.00 85.56 311 PRO A C 1
ATOM 2416 O O . PRO A 1 311 ? -6.120 19.631 -7.480 1.00 85.56 311 PRO A O 1
ATOM 2419 N N . GLY A 1 312 ? -6.638 18.222 -9.150 1.00 87.00 312 GLY A N 1
ATOM 2420 C CA . GLY A 1 312 ? -7.112 19.251 -10.082 1.00 87.00 312 GLY A CA 1
ATOM 2421 C C . GLY A 1 312 ? -6.011 19.860 -10.964 1.00 87.00 312 GLY A C 1
ATOM 2422 O O . GLY A 1 312 ? -5.124 19.162 -11.437 1.00 87.00 312 GLY A O 1
ATOM 2423 N N . ALA A 1 313 ? -6.097 21.167 -11.240 1.00 80.25 313 ALA A N 1
ATOM 2424 C CA . ALA A 1 313 ? -5.284 21.857 -12.256 1.00 80.25 313 ALA A CA 1
ATOM 2425 C C . ALA A 1 313 ? -3.966 22.471 -11.728 1.00 80.25 313 ALA A C 1
ATOM 2427 O O . ALA A 1 313 ? -3.470 23.452 -12.283 1.00 80.25 313 ALA A O 1
ATOM 2428 N N . GLY A 1 314 ? -3.421 21.955 -10.624 1.00 87.50 314 GLY A N 1
ATOM 2429 C CA . GLY A 1 314 ? -2.145 22.436 -10.084 1.00 87.50 314 GLY A CA 1
ATOM 2430 C C . GLY A 1 314 ? -0.930 21.952 -10.891 1.00 87.50 314 GLY A C 1
ATOM 2431 O O . GLY A 1 314 ? -1.036 21.069 -11.738 1.00 87.50 314 GLY A O 1
ATOM 2432 N N . ALA A 1 315 ? 0.254 22.487 -10.582 1.00 89.94 315 ALA A N 1
ATOM 2433 C CA . ALA A 1 315 ? 1.515 22.014 -11.158 1.00 89.94 315 ALA A CA 1
ATOM 2434 C C . ALA A 1 315 ? 2.024 20.736 -10.467 1.00 89.94 315 ALA A C 1
ATOM 2436 O O . ALA A 1 315 ? 1.993 20.641 -9.240 1.00 89.94 315 ALA A O 1
ATOM 2437 N N . ALA A 1 316 ? 2.536 19.784 -11.251 1.00 93.31 316 ALA A N 1
ATOM 2438 C CA . ALA A 1 316 ? 3.182 18.580 -10.736 1.00 93.31 316 ALA A CA 1
ATOM 2439 C C . ALA A 1 316 ? 4.410 18.912 -9.871 1.00 93.31 316 ALA A C 1
ATOM 2441 O O . ALA A 1 316 ? 5.211 19.782 -10.223 1.00 93.31 316 ALA A O 1
ATOM 2442 N N . ALA A 1 317 ? 4.569 18.191 -8.761 1.00 93.88 317 ALA A N 1
ATOM 2443 C CA . ALA A 1 317 ? 5.722 18.300 -7.872 1.00 93.88 317 ALA A CA 1
ATOM 2444 C C . ALA A 1 317 ? 6.697 17.148 -8.136 1.00 93.88 317 ALA A C 1
ATOM 2446 O O . ALA A 1 317 ? 6.267 16.005 -8.269 1.00 93.88 317 ALA A O 1
ATOM 2447 N N . ALA A 1 318 ? 8.000 17.427 -8.210 1.00 95.38 318 ALA A N 1
ATOM 2448 C CA . ALA A 1 318 ? 9.012 16.376 -8.316 1.00 95.38 318 ALA A CA 1
ATOM 2449 C C . ALA A 1 318 ? 9.018 15.501 -7.050 1.00 95.38 318 ALA A C 1
ATOM 2451 O O . ALA A 1 318 ? 8.829 16.011 -5.943 1.00 95.38 318 ALA A O 1
ATOM 2452 N N . VAL A 1 319 ? 9.235 14.198 -7.227 1.00 95.38 319 VAL A N 1
ATOM 2453 C CA . VAL A 1 319 ? 9.342 13.219 -6.137 1.00 95.38 319 VAL A CA 1
ATOM 2454 C C . VAL A 1 319 ? 10.687 12.516 -6.258 1.00 95.38 319 VAL A C 1
ATOM 2456 O O . VAL A 1 319 ? 11.082 12.121 -7.350 1.00 95.38 319 VAL A O 1
ATOM 2459 N N . GLU A 1 320 ? 11.380 12.352 -5.136 1.00 95.81 320 GLU A N 1
ATOM 2460 C CA . GLU A 1 320 ? 12.692 11.708 -5.086 1.00 95.81 320 GLU A CA 1
ATOM 2461 C C . GLU A 1 320 ? 12.573 10.275 -4.563 1.00 95.81 320 GLU A C 1
ATOM 2463 O O . GLU A 1 320 ? 11.889 10.013 -3.572 1.00 95.81 320 GLU A O 1
ATOM 2468 N N . PHE A 1 321 ? 13.304 9.357 -5.193 1.00 94.94 321 PHE A N 1
ATOM 2469 C CA . PHE A 1 321 ? 13.393 7.946 -4.820 1.00 94.94 321 PHE A CA 1
ATOM 2470 C C . PHE A 1 321 ? 14.851 7.554 -4.545 1.00 94.94 321 PHE A C 1
ATOM 2472 O O . PHE A 1 321 ? 15.428 6.734 -5.265 1.00 94.94 321 PHE A O 1
ATOM 2479 N N . PRO A 1 322 ? 15.472 8.080 -3.471 1.00 91.94 322 PRO A N 1
ATOM 2480 C CA . PRO A 1 322 ? 16.882 7.817 -3.169 1.00 91.94 322 PRO A CA 1
ATOM 2481 C C . PRO A 1 322 ? 17.184 6.325 -2.967 1.00 91.94 322 PRO A C 1
ATOM 2483 O O . PRO A 1 322 ? 18.314 5.887 -3.179 1.00 91.94 322 PRO A O 1
ATOM 2486 N N . VAL A 1 323 ? 16.175 5.525 -2.599 1.00 92.50 323 VAL A N 1
ATOM 2487 C CA . VAL A 1 323 ? 16.300 4.069 -2.443 1.00 92.50 323 VAL A CA 1
ATOM 2488 C C . VAL A 1 323 ? 16.699 3.364 -3.742 1.00 92.50 323 VAL A C 1
ATOM 2490 O O . VAL A 1 323 ? 17.378 2.344 -3.674 1.00 92.50 323 VAL A O 1
ATOM 2493 N N . LEU A 1 324 ? 16.354 3.915 -4.914 1.00 93.81 324 LEU A N 1
ATOM 2494 C CA . LEU A 1 324 ? 16.744 3.343 -6.206 1.00 93.81 324 LEU A CA 1
ATOM 2495 C C . LEU A 1 324 ? 18.266 3.383 -6.407 1.00 93.81 324 LEU A C 1
ATOM 2497 O O . LEU A 1 324 ? 18.827 2.494 -7.048 1.00 93.81 324 LEU A O 1
ATOM 2501 N N . GLY A 1 325 ? 18.950 4.370 -5.816 1.00 91.81 325 GLY A N 1
ATOM 2502 C CA . GLY A 1 325 ? 20.378 4.598 -6.037 1.00 91.81 325 GLY A CA 1
ATOM 2503 C C . GLY A 1 325 ? 20.703 4.923 -7.497 1.00 91.81 325 GLY A C 1
ATOM 2504 O O . GLY A 1 325 ? 21.751 4.510 -7.986 1.00 91.81 325 GLY A O 1
ATOM 2505 N N . LEU A 1 326 ? 19.777 5.600 -8.178 1.00 92.19 326 LEU A N 1
ATOM 2506 C CA . LEU A 1 326 ? 19.921 6.124 -9.532 1.00 92.19 326 LEU A CA 1
ATOM 2507 C C . LEU A 1 326 ? 20.018 7.653 -9.475 1.00 92.19 326 LEU A C 1
ATOM 2509 O O . LEU A 1 326 ? 19.513 8.257 -8.526 1.00 92.19 326 LEU A O 1
ATOM 2513 N N . ASP A 1 327 ? 20.638 8.243 -10.499 1.00 78.44 327 ASP A N 1
ATOM 2514 C CA . ASP A 1 327 ? 20.577 9.690 -10.747 1.00 78.44 327 ASP A CA 1
ATOM 2515 C C . ASP A 1 327 ? 19.315 10.078 -11.538 1.00 78.44 327 ASP A C 1
ATOM 2517 O O . ASP A 1 327 ? 18.766 9.216 -12.277 1.00 78.44 327 ASP A O 1
#

Solvent-accessible surface area (backbone atoms only — not comparable to full-atom values): 18632 Å² total; per-residue (Å²): 136,86,84,54,61,61,54,38,66,59,56,45,54,54,48,52,54,59,63,72,44,81,75,80,71,54,72,67,56,52,48,50,50,41,31,74,74,66,66,29,47,77,48,74,56,98,90,43,78,42,40,30,43,68,72,81,69,44,87,64,33,62,30,50,66,70,50,72,67,81,76,36,47,31,35,38,34,60,49,33,39,65,49,88,70,80,42,73,68,52,47,44,52,52,40,31,54,49,23,46,32,51,54,47,41,32,78,73,70,41,83,56,54,56,44,72,54,96,70,34,40,36,39,34,38,77,43,97,74,55,25,35,45,34,41,41,39,42,75,39,38,35,32,43,34,43,34,52,45,80,81,58,88,76,74,77,79,75,84,82,83,82,84,92,77,86,81,85,83,88,84,89,88,88,85,91,79,90,80,91,79,83,93,65,88,74,47,60,67,55,48,49,52,52,43,25,54,23,43,24,58,45,52,74,72,45,37,56,47,22,34,42,36,44,21,30,69,91,46,66,69,48,38,42,35,35,45,16,47,60,53,34,38,40,34,36,32,68,39,50,91,74,36,75,79,45,38,62,70,54,38,51,74,53,64,35,42,79,52,49,94,92,43,72,38,27,34,43,75,43,64,42,73,48,40,60,69,55,37,39,50,52,22,47,35,52,47,45,37,47,39,65,19,59,60,45,84,51,69,86,49,38,30,58,51,37,32,32,61,40,92,74,92,56,74,67,41,80,48,87,62,74,70,54,74,59,93

Organism: NCBI:txid909613

Nearest PDB structures (foldseek):
  4mjg-assembly2_B  TM=4.141E-01  e=4.389E-02  Schaalia dentiphila ATCC 17982
  4yce-assembly1_A  TM=3.691E-01  e=4.912E-02  Homo sapiens
  6mqi-assembly1_A  TM=3.705E-01  e=9.125E-02  Homo sapiens
  6mop-assembly1_A  TM=2.082E-01  e=6.509E-02  Homo sapiens
  6lqt-assembly1_AF  TM=2.316E-01  e=2.977E-01  Saccharomyces cerevisiae S288C

InterPro domains:
  IPR046268 Protein of unknown function DUF6301 [PF19818] (10-147)
  IPR054344 TY-Chap, N-terminal domain [PF22552] (188-307)

Secondary structure (DSSP, 8-state):
----B--HHHHHHHHHHHHTS-SS--HHHHHHHHHHHH--EEEEETTEEEEE-TTTT-S--EEEEEEEETTEEEEEEESBPPPSS--HHHHHHHHHHHHHHHHHHHHHH-S-EEEEETTEEEEEEE-TTS-EEEEEEESS-EEEEEEPPS--TT------------PPPP--------------TTHHHHHHHHHHHHHHHHTTT--TTEEEEEEESS-TTSEEEEEE-SSEEEEEE--TTTSTT--HHHHHHTTPBPP-SS--SEEEEEESS--HHHHHHHHHHHHIIIIIIS----GGGEEEEEEEPPSSSPPPEE---GGG---

pLDDT: mean 87.35, std 18.75, range [29.3, 98.75]